Protein AF-A0A8T4M0V0-F1 (afdb_monomer)

Mean predicted aligned error: 6.46 Å

Solvent-accessible surface area (backbone atoms only — not comparable to full-atom values): 10252 Å² total; per-residue (Å²): 111,73,68,57,52,53,51,52,55,51,51,52,51,52,42,39,54,53,20,52,61,54,48,78,52,65,91,43,92,86,62,87,55,44,73,48,60,31,42,79,67,55,40,59,50,43,60,74,66,50,51,41,57,85,88,61,43,72,77,46,77,43,84,22,97,38,91,53,73,66,17,52,52,52,41,52,54,55,49,49,52,55,50,50,54,52,50,50,55,54,51,48,53,53,43,52,50,50,53,54,26,53,77,69,73,45,55,48,45,49,34,70,69,53,34,51,50,32,52,75,69,67,39,43,46,32,40,40,35,32,64,89,62,76,45,75,57,99,88,36,55,52,46,63,53,51,52,53,54,30,51,78,67,72,26,51,76,43,77,38,57,69,86,43,74,55,30,41,46,41,36,72,75,36,72,23,34,35,27,37,38,71,64,133

Sequence (184 aa):
QRFQRLAEEGIEYYYKRVGEAMSAFVGQKNFKGAIVGGPGPAKENFMKMSPFNYQIKVLGVVDTGYTDEYGLRELLEKASGLISEQEAIVEKKLLNEFLTEAAKGGLVSWGLENVRQMVASRKAGKLLVTEGLEILEEGKNVVSHLISQAEEQSIEVIFVSEETPEGQQFRGTFGGLGVFLRYK

Nearest PDB structures (foldseek):
  4af1-assembly1_A  TM=8.124E-01  e=6.063E-14  Halobacterium salinarum R1
  3ir9-assembly1_A  TM=8.138E-01  e=4.752E-08  Methanosarcina mazei
  3oby-assembly1_A  TM=6.061E-01  e=2.466E-09  Archaeoglobus fulgidus
  3oby-assembly2_B  TM=6.075E-01  e=6.991E-08  Archaeoglobus fulgidus
  5eo3-assembly3_B  TM=8.352E-01  e=1.314E-03  Homo sapiens

Structure (mmCIF, N/CA/C/O backbone):
data_AF-A0A8T4M0V0-F1
#
_entry.id   AF-A0A8T4M0V0-F1
#
loop_
_atom_site.group_PDB
_atom_site.id
_atom_site.type_symbol
_atom_site.label_atom_id
_atom_site.label_alt_id
_atom_site.label_comp_id
_atom_site.label_asym_id
_atom_site.label_entity_id
_atom_site.label_seq_id
_atom_site.pdbx_PDB_ins_code
_atom_site.Cartn_x
_atom_site.Cartn_y
_atom_site.Cartn_z
_atom_site.occupancy
_atom_site.B_iso_or_equiv
_atom_site.auth_seq_id
_atom_site.auth_comp_id
_atom_site.auth_asym_id
_atom_site.auth_atom_id
_atom_site.pdbx_PDB_model_num
ATOM 1 N N . GLN A 1 1 ? 22.247 1.561 -46.004 1.00 71.44 1 GLN A N 1
ATOM 2 C CA . GLN A 1 1 ? 20.956 0.857 -46.173 1.00 71.44 1 GLN A CA 1
ATOM 3 C C . GLN A 1 1 ? 21.015 -0.605 -45.701 1.00 71.44 1 GLN A C 1
ATOM 5 O O . GLN A 1 1 ? 20.314 -0.915 -44.754 1.00 71.44 1 GLN A O 1
ATOM 10 N N . ARG A 1 2 ? 21.884 -1.495 -46.223 1.00 77.75 2 ARG A N 1
ATOM 11 C CA . ARG A 1 2 ? 21.980 -2.900 -45.736 1.00 77.75 2 ARG A CA 1
ATOM 12 C C . ARG A 1 2 ? 22.460 -3.061 -44.278 1.00 77.75 2 ARG A C 1
ATOM 14 O O . ARG A 1 2 ? 21.889 -3.856 -43.547 1.00 77.75 2 ARG A O 1
ATOM 21 N N . PHE A 1 3 ? 23.476 -2.304 -43.850 1.00 80.88 3 PHE A N 1
ATOM 22 C CA . PHE A 1 3 ? 24.005 -2.376 -42.473 1.00 80.88 3 PHE A CA 1
ATOM 23 C C . PHE A 1 3 ? 23.007 -1.902 -41.413 1.00 80.88 3 PHE A C 1
ATOM 25 O O . PHE A 1 3 ? 22.894 -2.511 -40.358 1.00 80.88 3 PHE A O 1
ATOM 32 N N . GLN A 1 4 ? 22.255 -0.848 -41.724 1.00 82.88 4 GLN A N 1
ATOM 33 C CA . GLN A 1 4 ? 21.216 -0.325 -40.843 1.00 82.88 4 GLN A CA 1
ATOM 34 C C . GLN A 1 4 ? 20.094 -1.348 -40.636 1.00 82.88 4 GLN A C 1
ATOM 36 O O . GLN A 1 4 ? 19.706 -1.597 -39.503 1.00 82.88 4 GLN A O 1
ATOM 41 N N . ARG A 1 5 ? 19.662 -2.021 -41.711 1.00 85.50 5 ARG A N 1
ATOM 42 C CA . ARG A 1 5 ? 18.637 -3.065 -41.626 1.00 85.50 5 ARG A CA 1
ATOM 43 C C . ARG A 1 5 ? 19.065 -4.245 -40.749 1.00 85.50 5 ARG A C 1
ATOM 45 O O . ARG A 1 5 ? 18.275 -4.728 -39.956 1.00 85.50 5 ARG A O 1
ATOM 52 N N . LEU A 1 6 ? 20.325 -4.677 -40.848 1.00 90.19 6 LEU A N 1
ATOM 53 C CA . LEU A 1 6 ? 20.862 -5.741 -39.988 1.00 90.19 6 LEU A CA 1
ATOM 54 C C . LEU A 1 6 ? 20.912 -5.328 -38.509 1.00 90.19 6 LEU A C 1
ATOM 56 O O . LEU A 1 6 ? 20.669 -6.155 -37.634 1.00 90.19 6 LEU A O 1
ATOM 60 N N . ALA A 1 7 ? 21.220 -4.059 -38.224 1.00 86.62 7 ALA A N 1
ATOM 61 C CA . ALA A 1 7 ? 21.194 -3.538 -36.860 1.00 86.62 7 ALA A CA 1
ATOM 62 C C . ALA A 1 7 ? 19.761 -3.494 -36.300 1.00 86.62 7 ALA A C 1
ATOM 64 O O . ALA A 1 7 ? 19.537 -3.932 -35.176 1.00 86.62 7 ALA A O 1
ATOM 65 N N . GLU A 1 8 ? 18.795 -3.027 -37.095 1.00 87.94 8 GLU A N 1
ATOM 66 C CA . GLU A 1 8 ? 17.370 -3.011 -36.737 1.00 87.94 8 GLU A CA 1
ATOM 67 C C . GLU A 1 8 ? 16.837 -4.431 -36.482 1.00 87.94 8 GLU A C 1
ATOM 69 O O . GLU A 1 8 ? 16.269 -4.688 -35.422 1.00 87.94 8 GLU A O 1
ATOM 74 N N . GLU A 1 9 ? 17.113 -5.381 -37.384 1.00 91.25 9 GLU A N 1
ATOM 75 C CA . GLU A 1 9 ? 16.752 -6.799 -37.226 1.00 91.25 9 GLU A CA 1
ATOM 76 C C . GLU A 1 9 ? 17.365 -7.403 -35.944 1.00 91.25 9 GLU A C 1
ATOM 78 O O . GLU A 1 9 ? 16.703 -8.149 -35.218 1.00 91.25 9 GLU A O 1
ATOM 83 N N . GLY A 1 10 ? 18.615 -7.049 -35.623 1.00 93.69 10 GLY A N 1
ATOM 84 C CA . GLY A 1 10 ? 19.287 -7.484 -34.397 1.00 93.69 10 GLY A CA 1
ATOM 85 C C . GLY A 1 10 ? 18.650 -6.925 -33.120 1.00 93.69 10 GLY A C 1
ATOM 86 O O . GLY A 1 10 ? 18.480 -7.661 -32.145 1.00 93.69 10 GLY A O 1
ATOM 87 N N . ILE A 1 11 ? 18.261 -5.647 -33.127 1.00 92.06 11 ILE A N 1
ATOM 88 C CA . ILE A 1 11 ? 17.566 -4.996 -32.006 1.00 92.06 11 ILE A CA 1
ATOM 89 C C . ILE A 1 11 ? 16.188 -5.630 -31.794 1.00 92.06 11 ILE A C 1
ATOM 91 O O . ILE A 1 11 ? 15.848 -5.993 -30.668 1.00 92.06 11 ILE A O 1
ATOM 95 N N . GLU A 1 12 ? 15.416 -5.826 -32.863 1.00 94.38 12 GLU A N 1
ATOM 96 C CA . GLU A 1 12 ? 14.114 -6.492 -32.778 1.00 94.38 12 GLU A CA 1
ATOM 97 C C . GLU A 1 12 ? 14.231 -7.916 -32.235 1.00 94.38 12 GLU A C 1
ATOM 99 O O . GLU A 1 12 ? 13.431 -8.330 -31.394 1.00 94.38 12 GLU A O 1
ATOM 104 N N . TYR A 1 13 ? 15.229 -8.675 -32.697 1.00 96.19 13 TYR A N 1
ATOM 105 C CA . TYR A 1 13 ? 15.492 -10.01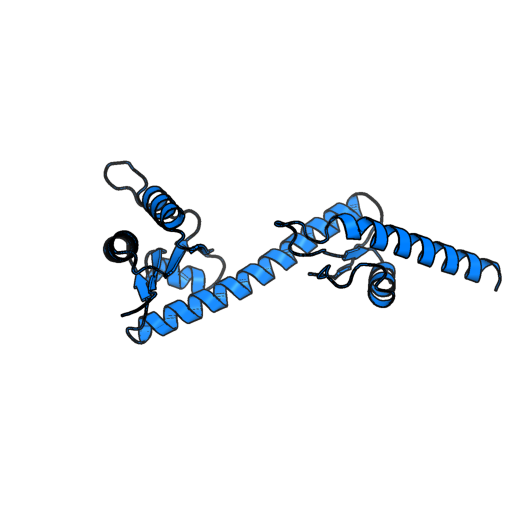6 -32.188 1.00 96.19 13 TYR A CA 1
ATOM 106 C C . TYR A 1 13 ? 15.816 -9.989 -30.690 1.00 96.19 13 TYR A C 1
ATOM 108 O O . TYR A 1 13 ? 15.265 -10.781 -29.924 1.00 96.19 13 TYR A O 1
ATOM 116 N N . TYR A 1 14 ? 16.657 -9.050 -30.251 1.00 94.69 14 TYR A N 1
ATOM 117 C CA . TYR A 1 14 ? 16.965 -8.866 -28.835 1.00 94.69 14 TYR A CA 1
ATOM 118 C C . TYR A 1 14 ? 15.703 -8.568 -28.010 1.00 94.69 14 TYR A C 1
ATOM 120 O O . TYR A 1 14 ? 15.458 -9.244 -27.011 1.00 94.69 14 TYR A O 1
ATOM 128 N N . TYR A 1 15 ? 14.867 -7.627 -28.455 1.00 96.12 15 TYR A N 1
ATOM 129 C CA . TYR A 1 15 ? 13.610 -7.281 -27.787 1.00 96.12 15 TYR A CA 1
ATOM 130 C C . TYR A 1 15 ? 12.638 -8.458 -27.707 1.00 96.12 15 TYR A C 1
ATOM 132 O O . TYR A 1 15 ? 12.089 -8.713 -26.636 1.00 96.12 15 TYR A O 1
ATOM 140 N N . LYS A 1 16 ? 12.473 -9.221 -28.794 1.00 96.88 16 LYS A N 1
ATOM 141 C CA . LYS A 1 16 ? 11.645 -10.437 -28.804 1.00 96.88 16 LYS A CA 1
ATOM 142 C C . LYS A 1 16 ? 12.132 -11.462 -27.787 1.00 96.88 16 LYS A C 1
ATOM 144 O O . LYS A 1 16 ? 11.324 -11.945 -27.005 1.00 96.88 16 LYS A O 1
ATOM 149 N N . ARG A 1 17 ? 13.441 -11.731 -27.725 1.00 97.44 17 ARG A N 1
ATOM 150 C CA . ARG A 1 17 ? 13.990 -12.667 -26.729 1.00 97.44 17 ARG A CA 1
ATOM 151 C C . ARG A 1 17 ? 13.737 -12.218 -25.292 1.00 97.44 17 ARG A C 1
ATOM 153 O O . ARG A 1 17 ? 13.414 -13.049 -24.450 1.00 97.44 17 ARG A O 1
ATOM 160 N N . VAL A 1 18 ? 13.913 -10.927 -24.997 1.00 95.69 18 VAL A N 1
ATOM 161 C CA . VAL A 1 18 ? 13.650 -10.391 -23.651 1.00 95.69 18 VAL A CA 1
ATOM 162 C C . VAL A 1 18 ? 12.165 -10.527 -23.315 1.00 95.69 18 VAL A C 1
ATOM 164 O O . VAL A 1 18 ? 11.831 -11.052 -22.257 1.00 95.69 18 VAL A O 1
ATOM 167 N N . GLY A 1 19 ? 11.274 -10.121 -24.223 1.00 96.12 19 GLY A N 1
ATOM 168 C CA . GLY A 1 19 ? 9.830 -10.226 -24.013 1.00 96.12 19 GLY A CA 1
ATOM 169 C C . GLY A 1 19 ? 9.330 -11.670 -23.878 1.00 96.12 19 GLY A C 1
ATOM 170 O O . GLY A 1 19 ? 8.465 -11.950 -23.049 1.00 96.12 19 GLY A O 1
ATOM 171 N N . GLU A 1 20 ? 9.929 -12.608 -24.611 1.00 95.88 20 GLU A N 1
ATOM 172 C CA . GLU A 1 20 ? 9.669 -14.041 -24.465 1.00 95.88 20 GLU A CA 1
ATOM 173 C C . GLU A 1 20 ? 10.107 -14.548 -23.085 1.00 95.88 20 GLU A C 1
ATOM 175 O O . GLU A 1 20 ? 9.309 -15.174 -22.387 1.00 95.88 20 GLU A O 1
ATOM 180 N N . ALA A 1 21 ? 11.319 -14.201 -22.636 1.00 96.00 21 ALA A N 1
ATOM 181 C CA . ALA A 1 21 ? 11.818 -14.576 -21.312 1.00 96.00 21 ALA A C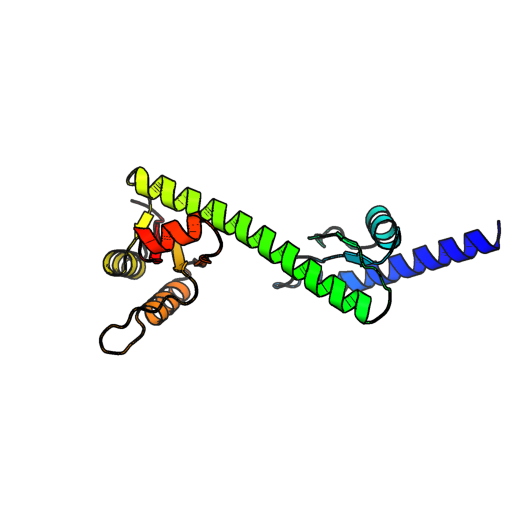A 1
ATOM 182 C C . ALA A 1 21 ? 10.931 -14.046 -20.171 1.00 96.00 21 ALA A C 1
ATOM 184 O O . ALA A 1 21 ? 10.727 -14.736 -19.171 1.00 96.00 21 ALA A O 1
ATOM 185 N N . MET A 1 22 ? 10.338 -12.858 -20.334 1.00 95.44 22 MET A N 1
ATOM 186 C CA . MET A 1 22 ? 9.391 -12.303 -19.362 1.00 95.44 22 MET A CA 1
ATOM 187 C C . MET A 1 22 ? 8.141 -13.181 -19.176 1.00 95.44 22 MET A C 1
ATOM 189 O O . MET A 1 22 ? 7.521 -13.143 -18.113 1.00 95.44 22 MET A O 1
ATOM 193 N N . SER A 1 23 ? 7.780 -14.018 -20.154 1.00 93.50 23 SER A N 1
ATOM 194 C CA . SER A 1 23 ? 6.606 -14.899 -20.060 1.00 93.50 23 SER A CA 1
ATOM 195 C C . SER A 1 23 ? 6.707 -15.922 -18.924 1.00 93.50 23 SER A C 1
ATOM 197 O O . SER A 1 23 ? 5.678 -16.393 -18.445 1.00 93.50 23 SER A O 1
ATOM 199 N N . ALA A 1 24 ? 7.915 -16.207 -18.424 1.00 93.62 24 ALA A N 1
ATOM 200 C CA . ALA A 1 24 ? 8.129 -17.049 -17.244 1.00 93.62 24 ALA A CA 1
ATOM 201 C C . ALA A 1 24 ? 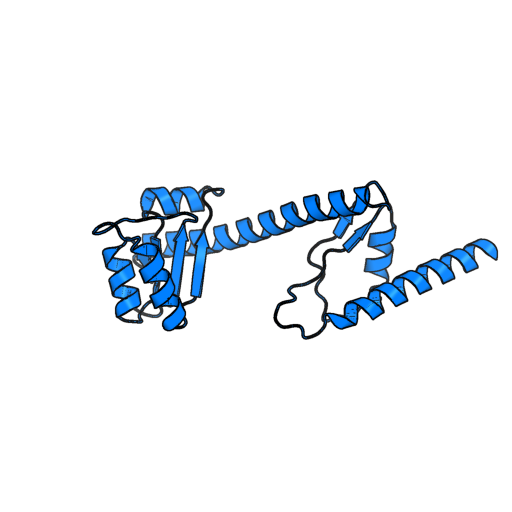7.445 -16.510 -15.967 1.00 93.62 24 ALA A C 1
ATOM 203 O O . ALA A 1 24 ? 7.193 -17.269 -15.028 1.00 93.62 24 ALA A O 1
ATOM 204 N N . PHE A 1 25 ? 7.127 -15.211 -15.931 1.00 94.00 25 PHE A N 1
ATOM 205 C CA . PHE A 1 25 ? 6.474 -14.558 -14.795 1.00 94.00 25 PHE A CA 1
ATOM 206 C C . PHE A 1 25 ? 4.941 -14.542 -14.884 1.00 94.00 25 PHE A C 1
ATOM 208 O O . PHE A 1 25 ? 4.268 -14.166 -13.923 1.00 94.00 25 PHE A O 1
ATOM 215 N N . VAL A 1 26 ? 4.358 -14.970 -16.007 1.00 92.81 26 VAL A N 1
ATOM 216 C CA . VAL A 1 26 ? 2.901 -15.008 -16.180 1.00 92.81 26 VAL A CA 1
ATOM 217 C C . VAL A 1 26 ? 2.285 -16.046 -15.236 1.00 92.81 26 VAL A C 1
ATOM 219 O O . VAL A 1 26 ? 2.722 -17.191 -15.174 1.00 92.81 26 VAL A O 1
ATOM 222 N N . GLY A 1 27 ? 1.254 -15.643 -14.487 1.00 88.94 27 GLY A N 1
ATOM 223 C CA . GLY A 1 27 ? 0.544 -16.519 -13.545 1.00 88.94 27 GLY A CA 1
ATOM 224 C C . GLY A 1 27 ? 1.267 -16.769 -12.215 1.00 88.94 27 GLY A C 1
ATOM 225 O O . GLY A 1 27 ? 0.750 -17.502 -11.371 1.00 88.94 27 GLY A O 1
ATOM 226 N N . GLN A 1 28 ? 2.431 -16.152 -11.988 1.00 92.56 28 GLN A N 1
ATOM 227 C CA . GLN A 1 28 ? 3.130 -16.235 -10.707 1.00 92.56 28 GLN A CA 1
ATOM 228 C C . GLN A 1 28 ? 2.365 -15.461 -9.626 1.00 92.56 28 GLN A C 1
ATOM 230 O O . GLN A 1 28 ? 2.147 -14.257 -9.754 1.00 92.56 28 GLN A O 1
ATOM 235 N N . LYS A 1 29 ? 1.992 -16.139 -8.529 1.00 80.31 29 LYS A N 1
ATOM 236 C CA . LYS A 1 29 ? 1.150 -15.566 -7.455 1.00 80.31 29 LYS A CA 1
ATOM 237 C C . LYS A 1 29 ? 1.714 -14.283 -6.831 1.00 80.31 29 LYS A C 1
ATOM 239 O O . LYS A 1 29 ? 0.940 -13.431 -6.416 1.00 80.31 29 LYS A O 1
ATOM 244 N N . ASN A 1 30 ? 3.039 -14.141 -6.796 1.00 85.69 30 ASN A N 1
ATOM 245 C CA . ASN A 1 30 ? 3.721 -13.019 -6.142 1.00 85.69 30 ASN A CA 1
ATOM 246 C C . ASN A 1 30 ? 4.303 -11.996 -7.135 1.00 85.69 30 ASN A C 1
ATOM 248 O O . ASN A 1 30 ? 5.083 -11.133 -6.740 1.00 85.69 30 ASN A O 1
ATOM 252 N N . PHE A 1 31 ? 3.955 -12.079 -8.421 1.00 91.12 31 PHE A N 1
ATOM 253 C CA . PHE A 1 31 ? 4.440 -11.147 -9.435 1.00 91.12 31 PHE A CA 1
ATOM 254 C C . PHE A 1 31 ? 3.415 -10.033 -9.681 1.00 91.12 31 PHE A C 1
ATOM 256 O O . PHE A 1 31 ? 2.350 -10.270 -10.247 1.00 91.12 31 PHE A O 1
ATOM 263 N N . LYS A 1 32 ? 3.734 -8.804 -9.254 1.00 88.62 32 LYS A N 1
ATOM 264 C CA . LYS A 1 32 ? 2.849 -7.631 -9.412 1.00 88.62 32 LYS A CA 1
ATOM 265 C C . LYS A 1 32 ? 3.025 -6.911 -10.756 1.00 88.62 32 LYS A C 1
ATOM 267 O O . LYS A 1 32 ? 2.120 -6.204 -11.197 1.00 88.62 32 LYS A O 1
ATOM 272 N N . GLY A 1 33 ? 4.183 -7.069 -11.394 1.00 92.25 33 GLY A N 1
ATOM 273 C CA . GLY A 1 33 ? 4.526 -6.413 -12.651 1.00 92.25 33 GLY A CA 1
ATOM 274 C C . GLY A 1 33 ? 6.031 -6.218 -12.821 1.00 92.25 33 GLY A C 1
ATOM 275 O O . GLY A 1 33 ? 6.820 -6.631 -11.974 1.00 92.25 33 GLY A O 1
ATOM 276 N N . ALA A 1 34 ? 6.419 -5.589 -13.928 1.00 94.31 34 ALA A N 1
ATOM 277 C CA . ALA A 1 34 ? 7.808 -5.329 -14.291 1.00 94.31 34 ALA A CA 1
ATOM 278 C C . ALA A 1 34 ? 8.113 -3.827 -14.321 1.00 94.31 34 ALA A C 1
ATOM 280 O O . ALA A 1 34 ? 7.268 -3.021 -14.710 1.00 94.31 34 ALA A O 1
ATOM 281 N N . ILE A 1 35 ? 9.341 -3.458 -13.969 1.00 94.44 35 ILE A N 1
ATOM 282 C CA . ILE A 1 35 ? 9.900 -2.134 -14.253 1.00 94.44 35 ILE A CA 1
ATOM 283 C C . ILE A 1 35 ? 10.891 -2.312 -15.396 1.00 94.44 35 ILE A C 1
ATOM 285 O O . ILE A 1 35 ? 11.742 -3.199 -15.355 1.00 94.44 35 ILE A O 1
ATOM 289 N N . VAL A 1 36 ? 10.746 -1.500 -16.438 1.00 94.69 36 VAL A N 1
ATOM 290 C CA . VAL A 1 36 ? 11.613 -1.544 -17.618 1.00 94.69 36 VAL A CA 1
ATOM 291 C C . VAL A 1 36 ? 12.562 -0.366 -17.544 1.00 94.69 36 VAL A C 1
ATOM 293 O O . VAL A 1 36 ? 12.125 0.760 -17.341 1.00 94.69 36 VAL A O 1
ATOM 296 N N . GLY A 1 37 ? 13.851 -0.579 -17.768 1.00 93.75 37 GLY A N 1
ATOM 297 C CA . GLY A 1 37 ? 14.751 0.551 -17.919 1.00 93.75 37 GLY A CA 1
ATOM 298 C C . GLY A 1 37 ? 15.917 0.276 -18.836 1.00 93.75 37 GLY A C 1
ATOM 299 O O . GLY A 1 37 ? 16.163 -0.855 -19.259 1.00 93.75 37 GLY A O 1
ATOM 300 N N . GLY A 1 38 ? 16.572 1.362 -19.209 1.00 90.94 38 GLY A N 1
ATOM 301 C CA . GLY A 1 38 ? 17.670 1.347 -20.153 1.00 90.94 38 GLY A CA 1
ATOM 302 C C . GLY A 1 38 ? 18.008 2.747 -20.662 1.00 90.94 38 GLY A C 1
ATOM 303 O O . GLY A 1 38 ? 17.207 3.677 -20.520 1.00 90.94 38 GLY A O 1
ATOM 304 N N . PRO A 1 39 ? 19.184 2.905 -21.279 1.00 88.31 39 PRO A N 1
ATOM 305 C CA . PRO A 1 39 ? 19.642 4.200 -21.743 1.00 88.31 39 PRO A CA 1
ATOM 306 C C . PRO A 1 39 ? 19.034 4.586 -23.088 1.00 88.31 39 PRO A C 1
ATOM 308 O O . PRO A 1 39 ? 18.724 3.743 -23.940 1.00 88.31 39 PRO A O 1
ATOM 311 N N . GLY A 1 40 ? 18.928 5.899 -23.297 1.00 87.19 40 GLY A N 1
ATOM 312 C CA . GLY A 1 40 ? 18.449 6.476 -24.548 1.00 87.19 40 GLY A CA 1
ATOM 313 C C . GLY A 1 40 ? 17.068 5.933 -24.947 1.00 87.19 40 GLY A C 1
ATOM 314 O O . GLY A 1 40 ? 16.256 5.653 -24.067 1.00 87.19 40 GLY A O 1
ATOM 315 N N . PRO A 1 41 ? 16.793 5.752 -26.255 1.00 89.44 41 PRO A N 1
ATOM 316 C CA . PRO A 1 41 ? 15.467 5.380 -26.752 1.00 89.44 41 PRO A CA 1
ATOM 317 C C . PRO A 1 41 ? 15.141 3.880 -26.617 1.00 89.44 41 PRO A C 1
ATOM 319 O O . PRO A 1 41 ? 14.109 3.422 -27.112 1.00 89.44 41 PRO A O 1
ATOM 322 N N . ALA A 1 42 ? 16.045 3.071 -26.049 1.00 89.94 42 ALA A N 1
ATOM 323 C CA . ALA A 1 42 ? 15.939 1.615 -26.103 1.00 89.94 42 ALA A CA 1
ATOM 324 C C . ALA A 1 42 ? 14.704 1.089 -25.354 1.00 89.94 42 ALA A C 1
ATOM 326 O O . ALA A 1 42 ? 13.995 0.223 -25.866 1.00 89.94 42 ALA A O 1
ATOM 327 N N . LYS A 1 43 ? 14.420 1.634 -24.167 1.00 92.25 43 LYS A N 1
ATOM 328 C CA . LYS A 1 43 ? 13.242 1.261 -23.373 1.00 92.25 43 LYS A CA 1
ATOM 329 C C . LYS A 1 43 ? 11.947 1.727 -24.040 1.00 92.25 43 LYS A C 1
ATOM 331 O O . LYS A 1 43 ? 10.991 0.965 -24.082 1.00 92.25 43 LYS A O 1
ATOM 336 N N . GLU A 1 44 ? 11.911 2.916 -24.641 1.00 93.75 44 GLU A N 1
ATOM 337 C CA . GLU A 1 44 ? 10.737 3.420 -25.359 1.00 93.75 44 GLU A CA 1
ATOM 338 C C . GLU A 1 44 ? 10.439 2.559 -26.580 1.00 93.75 44 GLU A C 1
ATOM 340 O O . GLU A 1 44 ? 9.281 2.246 -26.843 1.00 93.75 44 GLU A O 1
ATOM 345 N N . ASN A 1 45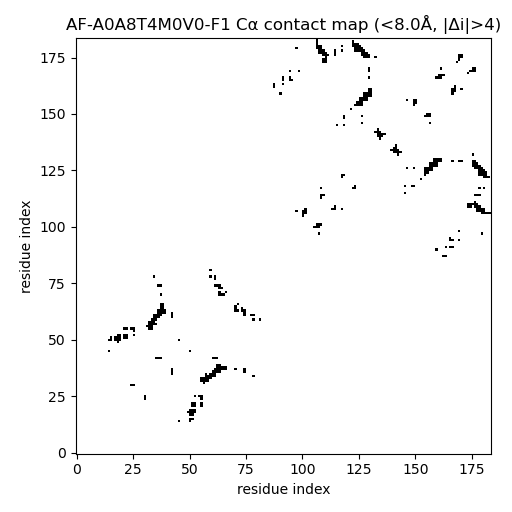 ? 11.472 2.152 -27.318 1.00 94.50 45 ASN A N 1
ATOM 346 C CA . ASN A 1 45 ? 11.320 1.276 -28.475 1.00 94.50 45 ASN A CA 1
ATOM 347 C C . ASN A 1 45 ? 10.861 -0.127 -28.062 1.00 94.50 45 ASN A C 1
ATOM 349 O O . ASN A 1 45 ? 9.953 -0.669 -28.689 1.00 94.50 45 ASN A O 1
ATOM 353 N N . PHE A 1 46 ? 11.412 -0.678 -26.976 1.00 95.69 46 PHE A N 1
ATOM 354 C CA . PHE A 1 46 ? 10.940 -1.934 -26.393 1.00 95.69 46 PHE A CA 1
ATOM 355 C C . PHE A 1 46 ? 9.462 -1.847 -25.982 1.00 95.69 46 PHE A C 1
ATOM 357 O O . PHE A 1 46 ? 8.664 -2.708 -26.348 1.00 95.69 46 PHE A O 1
ATOM 364 N N . MET A 1 47 ? 9.067 -0.770 -25.297 1.00 96.00 47 MET A N 1
ATOM 365 C CA . MET A 1 47 ? 7.680 -0.536 -24.887 1.00 96.00 47 MET A CA 1
ATOM 366 C C . MET A 1 47 ? 6.740 -0.353 -26.085 1.00 96.00 47 MET A C 1
ATOM 368 O O . MET A 1 47 ? 5.656 -0.930 -26.098 1.00 96.00 47 MET A O 1
ATOM 372 N N . LYS A 1 48 ? 7.154 0.381 -27.126 1.00 95.31 48 LYS A N 1
ATOM 373 C CA . LYS A 1 48 ? 6.379 0.547 -28.370 1.00 95.31 48 LYS A CA 1
ATOM 374 C C . LYS A 1 48 ? 6.184 -0.769 -29.115 1.00 95.31 48 LYS A C 1
ATOM 376 O O . LYS A 1 48 ? 5.103 -1.011 -29.639 1.00 95.31 48 LYS A O 1
ATOM 381 N N . MET A 1 49 ? 7.221 -1.604 -29.169 1.00 94.88 49 MET A N 1
ATOM 382 C CA . MET A 1 49 ? 7.147 -2.922 -29.795 1.00 94.88 49 MET A CA 1
ATOM 383 C C . MET A 1 49 ? 6.278 -3.891 -28.980 1.00 94.88 49 MET A C 1
ATOM 385 O O . MET A 1 49 ? 5.684 -4.792 -29.564 1.00 94.88 49 MET A O 1
ATOM 389 N N . SER A 1 50 ? 6.205 -3.704 -27.653 1.00 95.25 50 SER A N 1
ATOM 390 C CA . SER A 1 50 ? 5.461 -4.558 -26.715 1.00 95.25 50 SER A CA 1
ATOM 391 C C . SER A 1 50 ? 5.684 -6.063 -26.969 1.00 95.25 50 SER A C 1
ATOM 393 O O . SER A 1 50 ? 4.724 -6.812 -27.139 1.00 95.25 50 SER A O 1
ATOM 395 N N . PRO A 1 51 ? 6.943 -6.547 -27.014 1.00 95.62 51 PRO A N 1
ATOM 396 C CA . PRO A 1 51 ? 7.261 -7.929 -27.391 1.00 95.62 51 PRO A CA 1
ATOM 397 C C . PRO A 1 51 ? 6.956 -8.960 -26.287 1.00 95.62 51 PRO A C 1
ATOM 399 O O . PRO A 1 51 ? 7.402 -10.101 -26.374 1.00 95.62 51 PRO A O 1
ATOM 402 N N . PHE A 1 52 ? 6.267 -8.561 -25.219 1.00 96.12 52 PHE A N 1
ATOM 403 C CA . PHE A 1 52 ? 5.979 -9.367 -24.036 1.00 96.12 52 PHE A CA 1
ATOM 404 C C . PHE A 1 52 ? 4.476 -9.632 -23.903 1.00 96.12 52 PHE A C 1
ATOM 406 O O . PHE A 1 52 ? 3.641 -8.957 -24.502 1.00 96.12 52 PHE A O 1
ATOM 413 N N . ASN A 1 53 ? 4.123 -10.635 -23.100 1.00 94.75 53 ASN A N 1
ATOM 414 C CA . ASN A 1 53 ? 2.733 -11.017 -22.870 1.00 94.75 53 ASN A CA 1
ATOM 415 C C . ASN A 1 53 ? 1.924 -9.860 -22.238 1.00 94.75 53 ASN A C 1
ATOM 417 O O . ASN A 1 53 ? 2.352 -9.279 -21.243 1.00 94.75 53 ASN A O 1
ATOM 421 N N . TYR A 1 54 ? 0.729 -9.575 -22.770 1.00 92.88 54 TYR A N 1
ATOM 422 C CA . TYR A 1 54 ? -0.162 -8.494 -22.315 1.00 92.88 54 TYR A CA 1
ATOM 423 C C . TYR A 1 54 ? -0.603 -8.605 -20.843 1.00 92.88 54 TYR A C 1
ATOM 425 O O . TYR A 1 54 ? -1.049 -7.620 -20.259 1.00 92.88 54 TYR A O 1
ATOM 433 N N . GLN A 1 55 ? -0.504 -9.794 -20.235 1.00 92.50 55 GLN A N 1
ATOM 434 C CA . GLN A 1 55 ? -0.783 -10.010 -18.812 1.00 92.50 55 GLN A CA 1
ATOM 435 C C . GLN A 1 55 ? 0.311 -9.432 -17.905 1.00 92.50 55 GLN A C 1
ATOM 437 O O . GLN A 1 55 ? 0.089 -9.259 -16.706 1.00 92.50 55 GLN A O 1
ATOM 442 N N . ILE A 1 56 ? 1.491 -9.129 -18.451 1.00 94.12 56 ILE A N 1
ATOM 443 C CA . ILE A 1 56 ? 2.575 -8.497 -17.710 1.00 94.12 56 ILE A CA 1
ATOM 444 C C . ILE A 1 56 ? 2.318 -6.995 -17.657 1.00 94.12 56 ILE A C 1
ATOM 446 O O . ILE A 1 56 ? 2.458 -6.276 -18.645 1.00 94.12 56 ILE A O 1
ATOM 450 N N . LYS A 1 57 ? 1.966 -6.508 -16.467 1.00 92.62 57 LYS A N 1
ATOM 451 C CA . LYS A 1 57 ? 1.811 -5.079 -16.208 1.00 92.62 57 LYS A CA 1
ATOM 452 C C . LYS A 1 57 ? 3.182 -4.421 -16.063 1.00 92.62 57 LYS A C 1
ATOM 454 O O . LYS A 1 57 ? 3.976 -4.836 -15.221 1.00 92.62 57 LYS A O 1
ATOM 459 N N . VAL A 1 58 ? 3.440 -3.367 -16.832 1.00 93.94 58 VAL A N 1
ATOM 460 C CA . VAL A 1 58 ? 4.608 -2.504 -16.615 1.00 93.94 58 VAL A CA 1
ATOM 461 C C . VAL A 1 58 ? 4.249 -1.440 -15.579 1.00 93.94 58 VAL A C 1
ATOM 463 O O . VAL A 1 58 ? 3.291 -0.692 -15.760 1.00 93.94 58 VAL A O 1
ATOM 466 N N . LEU A 1 59 ? 4.981 -1.423 -14.466 1.00 91.88 59 LEU A N 1
ATOM 467 C CA . LEU A 1 59 ? 4.749 -0.548 -13.311 1.00 91.88 59 LEU A CA 1
ATOM 468 C C . LEU A 1 59 ? 5.497 0.784 -13.420 1.00 91.88 59 LEU A C 1
ATOM 470 O O . LEU A 1 59 ? 5.116 1.755 -12.773 1.00 91.88 59 LEU A O 1
ATOM 474 N N . GLY A 1 60 ? 6.544 0.826 -14.243 1.00 91.94 60 GLY A N 1
ATOM 475 C CA . GLY A 1 60 ? 7.360 2.009 -14.463 1.00 91.94 60 GLY A CA 1
ATOM 476 C C . GLY A 1 60 ? 8.346 1.808 -15.607 1.00 91.94 60 GLY A C 1
ATOM 477 O O . GLY A 1 60 ? 8.722 0.678 -15.934 1.00 91.94 60 GLY A O 1
ATOM 478 N N . VAL A 1 61 ? 8.750 2.924 -16.209 1.00 93.12 61 VAL A N 1
ATOM 479 C CA . VAL A 1 61 ? 9.802 2.982 -17.224 1.00 93.12 61 VAL A CA 1
ATOM 480 C C . VAL A 1 61 ? 10.865 3.955 -16.73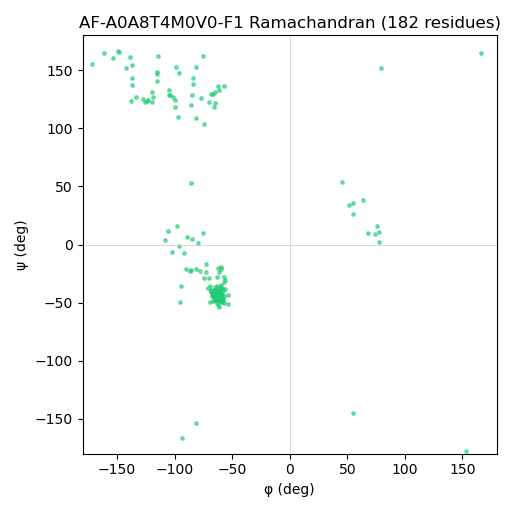1 1.00 93.12 61 VAL A C 1
ATOM 482 O O . VAL A 1 61 ? 10.541 5.089 -16.393 1.00 93.12 61 VAL A O 1
ATOM 485 N N . VAL A 1 62 ? 12.114 3.502 -16.652 1.00 92.31 62 VAL A N 1
ATOM 486 C CA . VAL A 1 62 ? 13.200 4.220 -15.980 1.00 92.31 62 VAL A CA 1
ATOM 487 C C . VAL A 1 62 ? 14.364 4.451 -16.938 1.00 92.31 62 VAL A C 1
ATOM 489 O O . VAL A 1 62 ? 14.932 3.511 -17.494 1.00 92.31 62 VAL A O 1
ATOM 492 N N . ASP A 1 63 ? 14.741 5.713 -17.115 1.00 91.00 63 ASP A N 1
ATOM 493 C CA . ASP A 1 63 ? 15.991 6.098 -17.769 1.00 91.00 63 ASP A CA 1
ATOM 494 C C . ASP A 1 63 ? 17.197 5.708 -16.916 1.00 91.00 63 ASP A C 1
ATOM 496 O O . ASP A 1 63 ? 17.266 6.074 -15.738 1.00 91.00 63 ASP A O 1
ATOM 500 N N . THR A 1 64 ? 18.166 5.032 -17.532 1.00 88.69 64 THR A N 1
ATOM 501 C CA . THR A 1 64 ? 19.488 4.781 -16.943 1.00 88.69 64 THR A CA 1
ATOM 502 C C . THR A 1 64 ? 20.565 5.499 -17.752 1.00 88.69 64 THR A C 1
ATOM 504 O O . THR A 1 64 ? 20.431 5.681 -18.963 1.00 88.69 64 THR A O 1
ATOM 507 N N . GLY A 1 65 ? 21.642 5.924 -17.097 1.00 84.69 65 GLY A N 1
ATOM 508 C CA . GLY A 1 65 ? 22.783 6.577 -17.741 1.00 84.69 65 GLY A CA 1
ATOM 509 C C . GLY A 1 65 ? 23.764 5.600 -18.392 1.00 84.69 65 GLY A C 1
ATOM 510 O O . GLY A 1 65 ? 24.515 5.990 -19.284 1.00 84.69 65 GLY A O 1
ATOM 511 N N . TYR A 1 66 ? 23.747 4.330 -17.975 1.00 79.12 66 TYR A N 1
ATOM 512 C CA . TYR A 1 66 ? 24.728 3.317 -18.371 1.00 79.12 66 TYR A CA 1
ATOM 513 C C . TYR A 1 66 ? 24.069 1.957 -18.654 1.00 79.12 66 TYR A C 1
ATOM 515 O O . TYR A 1 66 ? 22.931 1.702 -18.250 1.00 79.12 66 TYR A O 1
ATOM 523 N N . THR A 1 67 ? 24.781 1.090 -19.383 1.00 79.12 67 THR A N 1
ATOM 524 C CA . THR A 1 67 ? 24.346 -0.276 -19.753 1.00 79.12 67 THR A CA 1
ATOM 525 C C . THR A 1 67 ? 24.993 -1.381 -18.916 1.00 79.12 67 THR A C 1
ATOM 527 O O . THR A 1 67 ? 24.681 -2.552 -19.117 1.00 79.12 67 THR A O 1
ATOM 530 N N . ASP A 1 68 ? 25.946 -1.041 -18.053 1.00 81.94 68 ASP A N 1
ATOM 531 C CA . ASP A 1 68 ? 26.688 -1.980 -17.212 1.00 81.94 68 ASP A CA 1
ATOM 532 C C . ASP A 1 68 ? 26.041 -2.123 -15.820 1.00 81.94 68 ASP A C 1
ATOM 534 O O . ASP A 1 68 ? 24.896 -1.720 -15.596 1.00 81.94 68 ASP A O 1
ATOM 538 N N . GLU A 1 69 ? 26.757 -2.720 -14.864 1.00 86.00 69 GLU A N 1
ATOM 539 C CA . GLU A 1 69 ? 26.257 -2.921 -13.497 1.00 86.00 69 GLU A CA 1
ATOM 540 C C . GLU A 1 69 ? 25.840 -1.616 -12.801 1.00 86.00 69 GLU A C 1
ATOM 542 O O . GLU A 1 69 ? 24.949 -1.638 -11.948 1.00 86.00 69 GLU A O 1
ATOM 547 N N . TYR A 1 70 ? 26.433 -0.475 -13.168 1.00 86.62 70 TYR A N 1
ATOM 548 C CA . TYR A 1 70 ? 26.034 0.824 -12.627 1.00 86.62 70 TYR A CA 1
ATOM 549 C C . TYR A 1 70 ? 24.641 1.223 -13.110 1.00 86.62 70 TYR A C 1
ATOM 551 O O . TYR A 1 70 ? 23.833 1.692 -12.310 1.00 86.62 70 TYR A O 1
ATOM 559 N N . GLY A 1 71 ? 24.323 0.951 -14.379 1.00 87.06 71 GLY A N 1
ATOM 560 C CA . GLY A 1 71 ? 22.979 1.150 -14.922 1.00 87.06 71 GLY A CA 1
ATOM 561 C C . GLY A 1 71 ? 21.919 0.313 -14.205 1.00 87.06 71 GLY A C 1
ATOM 562 O O . GLY A 1 71 ? 20.815 0.793 -13.957 1.00 87.06 71 GLY A O 1
ATOM 563 N N . LEU A 1 72 ? 22.257 -0.918 -13.803 1.00 89.00 72 LEU A N 1
ATOM 564 C CA . LEU A 1 72 ? 21.354 -1.761 -13.013 1.00 89.00 72 LEU A CA 1
ATOM 565 C C . LEU A 1 72 ? 21.131 -1.205 -11.598 1.00 89.00 72 LEU A C 1
ATOM 567 O O . LEU A 1 72 ? 20.001 -1.206 -11.117 1.00 89.00 72 LEU A O 1
ATOM 571 N N . ARG A 1 73 ? 22.185 -0.721 -10.930 1.00 90.44 73 ARG A N 1
ATOM 572 C CA . ARG A 1 73 ? 22.062 -0.104 -9.596 1.00 90.44 73 ARG A CA 1
ATOM 573 C C . ARG A 1 73 ? 21.191 1.149 -9.635 1.00 90.44 73 ARG A C 1
ATOM 575 O O . ARG A 1 73 ? 20.290 1.280 -8.814 1.00 90.44 73 ARG A O 1
ATOM 582 N N . GLU A 1 74 ? 21.415 2.011 -10.622 1.00 91.88 74 GLU A N 1
ATOM 583 C CA . GLU A 1 74 ? 20.603 3.208 -10.854 1.00 91.88 74 GLU A CA 1
ATOM 584 C C . GLU A 1 74 ? 19.132 2.851 -11.113 1.00 91.88 74 GLU A C 1
ATOM 586 O O . GLU A 1 74 ? 18.225 3.480 -10.566 1.00 91.88 74 GLU A O 1
ATOM 591 N N . LEU A 1 75 ? 18.886 1.812 -11.921 1.00 92.62 75 LEU A N 1
ATOM 592 C CA . LEU A 1 75 ? 17.541 1.308 -12.173 1.00 92.62 75 LEU A CA 1
ATOM 593 C C . LEU A 1 75 ? 16.859 0.853 -10.885 1.00 92.62 75 LEU A C 1
ATOM 595 O O . LEU A 1 75 ? 15.698 1.191 -10.681 1.00 92.62 75 LEU A O 1
ATOM 599 N N . LEU A 1 76 ? 17.560 0.107 -10.028 1.00 93.12 76 LEU A N 1
ATOM 600 C CA . LEU A 1 76 ? 17.020 -0.376 -8.755 1.00 93.12 76 LEU A CA 1
ATOM 601 C C . LEU A 1 76 ? 16.681 0.771 -7.799 1.00 93.12 76 LEU A C 1
ATOM 603 O O . LEU A 1 76 ? 15.615 0.753 -7.192 1.00 93.12 76 LEU A O 1
ATOM 607 N N . GLU A 1 77 ? 17.547 1.777 -7.692 1.00 92.75 77 GLU A N 1
ATOM 608 C CA . GLU A 1 77 ? 17.320 2.943 -6.834 1.00 92.75 77 GLU A CA 1
ATOM 609 C C . GLU A 1 77 ? 16.087 3.739 -7.284 1.00 92.75 77 GLU A C 1
ATOM 611 O O . GLU A 1 77 ? 15.163 3.975 -6.503 1.00 92.75 77 GLU A O 1
ATOM 616 N N . LYS A 1 78 ? 16.012 4.068 -8.578 1.00 93.19 78 LYS A N 1
ATOM 617 C CA . LYS A 1 78 ? 14.860 4.774 -9.158 1.00 93.19 78 LYS A CA 1
ATOM 618 C C . LYS A 1 78 ? 13.577 3.944 -9.090 1.00 93.19 78 LYS A C 1
ATOM 620 O O . LYS A 1 78 ? 12.510 4.485 -8.815 1.00 93.19 78 LYS A O 1
ATOM 625 N N . ALA A 1 79 ? 13.671 2.636 -9.327 1.00 93.06 79 ALA A N 1
ATOM 626 C CA . ALA A 1 79 ? 12.552 1.711 -9.183 1.00 93.06 79 ALA A CA 1
ATOM 627 C C . ALA A 1 79 ? 12.016 1.696 -7.748 1.00 93.06 79 ALA A C 1
ATOM 629 O O . ALA A 1 79 ? 10.803 1.741 -7.562 1.00 93.06 79 ALA A O 1
ATOM 630 N N . SER A 1 80 ? 12.906 1.670 -6.752 1.00 91.50 80 SER A N 1
ATOM 631 C CA . SER A 1 80 ? 12.527 1.739 -5.341 1.00 91.50 80 SER A CA 1
ATOM 632 C C . SER A 1 80 ? 11.765 3.026 -5.042 1.00 91.50 80 SER A C 1
ATOM 634 O O . SER A 1 80 ? 10.677 2.954 -4.484 1.00 91.50 80 SER A O 1
ATOM 636 N N . GLY A 1 81 ? 12.276 4.182 -5.482 1.00 90.50 81 GLY A N 1
ATOM 637 C CA . GLY A 1 81 ? 11.592 5.467 -5.297 1.00 90.50 81 GLY A CA 1
ATOM 638 C C . GLY A 1 81 ? 10.192 5.490 -5.919 1.00 90.50 81 GLY A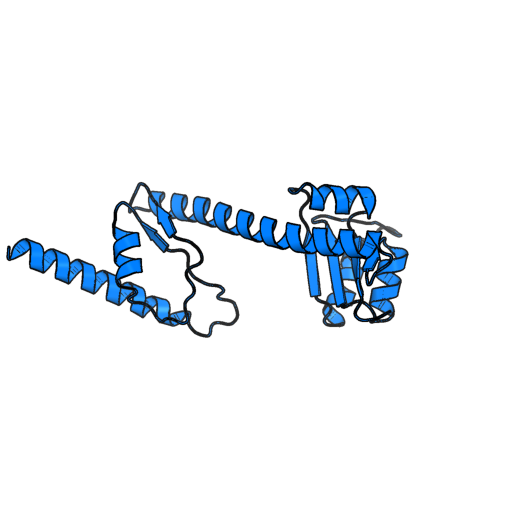 C 1
ATOM 639 O O . GLY A 1 81 ? 9.231 5.868 -5.257 1.00 90.50 81 GLY A O 1
ATOM 640 N N . LEU A 1 82 ? 10.049 4.997 -7.155 1.00 90.75 82 LEU A N 1
ATOM 641 C CA . LEU A 1 82 ? 8.745 4.898 -7.824 1.00 90.75 82 LEU A CA 1
ATOM 642 C C . LEU A 1 82 ? 7.754 3.996 -7.075 1.00 90.75 82 LEU A C 1
ATOM 644 O O . LEU A 1 82 ? 6.561 4.295 -7.039 1.00 90.75 82 LEU A O 1
ATOM 648 N N . ILE A 1 83 ? 8.222 2.879 -6.512 1.00 89.50 83 ILE A N 1
ATOM 649 C CA . ILE A 1 83 ? 7.377 1.970 -5.727 1.00 89.50 83 ILE A CA 1
ATOM 650 C C . ILE A 1 83 ? 6.928 2.664 -4.440 1.00 89.50 83 ILE A C 1
ATOM 652 O O . ILE A 1 83 ? 5.729 2.690 -4.168 1.00 89.50 83 ILE A O 1
ATOM 656 N N . SER A 1 84 ? 7.854 3.284 -3.707 1.00 88.44 84 SER A N 1
ATOM 657 C CA . SER A 1 84 ? 7.550 4.010 -2.471 1.00 88.44 84 SER A CA 1
ATOM 658 C C . SER A 1 84 ? 6.560 5.155 -2.704 1.00 88.44 84 SER A C 1
ATOM 660 O O . SER A 1 84 ? 5.598 5.299 -1.955 1.00 88.44 84 SER A O 1
ATOM 662 N N . GLU A 1 85 ? 6.709 5.927 -3.786 1.00 88.25 85 GLU A N 1
ATOM 663 C CA . GLU A 1 85 ? 5.742 6.971 -4.152 1.00 88.25 85 GLU A CA 1
ATOM 664 C C . GLU A 1 85 ? 4.338 6.401 -4.411 1.00 88.25 85 GLU A C 1
ATOM 666 O O . GLU A 1 85 ? 3.333 6.978 -3.984 1.00 88.25 85 GLU A O 1
ATOM 671 N N . GLN A 1 86 ? 4.242 5.257 -5.098 1.00 87.75 86 GLN A N 1
ATOM 672 C CA . GLN A 1 86 ? 2.958 4.593 -5.334 1.00 87.75 86 GLN A CA 1
ATOM 673 C C . GLN A 1 86 ? 2.330 4.087 -4.030 1.00 87.75 86 GLN A C 1
ATOM 675 O O . GLN A 1 86 ? 1.124 4.259 -3.836 1.00 87.75 86 GLN A O 1
ATOM 680 N N . GLU A 1 87 ? 3.124 3.491 -3.141 1.00 87.88 87 GLU A N 1
ATOM 681 C CA . GLU A 1 87 ? 2.676 3.032 -1.823 1.00 87.88 87 GLU A CA 1
ATOM 682 C C . GLU A 1 87 ? 2.169 4.203 -0.975 1.00 87.88 87 GLU A C 1
ATOM 684 O O . GLU A 1 87 ? 1.043 4.140 -0.477 1.00 87.88 87 GLU A O 1
ATOM 689 N N . ALA A 1 88 ? 2.899 5.321 -0.939 1.00 90.75 88 ALA A N 1
ATOM 690 C CA . ALA A 1 88 ? 2.490 6.537 -0.237 1.00 90.75 88 ALA A CA 1
ATOM 691 C C . ALA A 1 88 ? 1.155 7.102 -0.760 1.00 90.75 88 ALA A C 1
ATOM 693 O O . ALA A 1 88 ? 0.313 7.552 0.018 1.00 90.75 88 ALA A O 1
ATOM 694 N N . ILE A 1 89 ? 0.902 7.051 -2.076 1.00 92.19 89 ILE A N 1
ATOM 695 C CA . ILE A 1 89 ? -0.388 7.469 -2.655 1.00 92.19 89 ILE A CA 1
ATOM 696 C C . ILE A 1 89 ? -1.532 6.553 -2.195 1.00 92.19 89 ILE A C 1
ATOM 698 O O . ILE A 1 89 ? -2.628 7.036 -1.883 1.00 92.19 89 ILE A O 1
ATOM 702 N N . VAL A 1 90 ? -1.306 5.236 -2.171 1.00 91.88 90 VAL A N 1
ATOM 703 C CA . VAL A 1 90 ? -2.309 4.254 -1.729 1.00 91.88 90 VAL A CA 1
ATOM 704 C C . VAL A 1 90 ? -2.610 4.425 -0.239 1.00 91.88 90 VAL A C 1
ATOM 706 O O . VAL A 1 90 ? -3.783 4.516 0.132 1.00 91.88 90 VAL A O 1
ATOM 709 N N . GLU A 1 91 ? -1.573 4.532 0.590 1.00 94.56 91 GLU A N 1
ATOM 710 C CA . GLU A 1 91 ? -1.668 4.774 2.031 1.00 94.56 91 GLU A CA 1
ATOM 711 C C . GLU A 1 91 ? -2.439 6.066 2.321 1.00 94.56 91 GLU A C 1
ATOM 713 O O . GLU A 1 91 ? -3.434 6.053 3.049 1.00 94.56 91 GLU A O 1
ATOM 718 N N . LYS A 1 92 ? -2.067 7.169 1.661 1.00 95.50 92 LYS A N 1
ATOM 719 C CA . LYS A 1 92 ? -2.747 8.461 1.784 1.00 95.50 92 LYS A CA 1
ATOM 720 C C . LYS A 1 92 ? -4.245 8.352 1.515 1.00 95.50 92 LYS A C 1
ATOM 722 O O . LYS A 1 92 ? -5.053 8.960 2.220 1.00 95.50 92 LYS A O 1
ATOM 727 N N . LYS A 1 93 ? -4.646 7.610 0.480 1.00 96.69 93 LYS A N 1
ATOM 728 C CA . LYS A 1 93 ? -6.065 7.422 0.152 1.00 96.69 93 LYS A CA 1
ATOM 729 C C . LYS A 1 93 ? -6.791 6.643 1.252 1.00 96.69 93 LYS A C 1
ATOM 731 O O . LYS A 1 93 ? -7.883 7.045 1.647 1.00 96.69 93 LYS A O 1
ATOM 736 N N . LEU A 1 94 ? -6.180 5.566 1.741 1.00 97.44 94 LEU A N 1
ATOM 737 C CA . LEU A 1 94 ? -6.723 4.722 2.804 1.00 97.44 94 LEU A CA 1
ATOM 738 C C . LEU A 1 94 ? -6.900 5.499 4.116 1.00 97.44 94 LEU A C 1
ATOM 740 O O . LEU A 1 94 ? -7.948 5.414 4.753 1.00 97.44 94 LEU A O 1
ATOM 744 N N . LEU A 1 95 ? -5.904 6.292 4.504 1.00 97.69 95 LEU A N 1
ATOM 745 C CA . LEU A 1 95 ? -5.978 7.109 5.711 1.00 97.69 95 LEU A CA 1
ATOM 746 C C . LEU A 1 95 ? -7.000 8.231 5.586 1.00 97.69 95 LEU A C 1
ATOM 748 O O . LEU A 1 95 ? -7.765 8.456 6.516 1.00 97.69 95 LEU A O 1
ATOM 752 N N . ASN A 1 96 ? -7.087 8.899 4.436 1.00 97.38 96 ASN A N 1
ATOM 753 C CA . ASN A 1 96 ? -8.129 9.901 4.215 1.00 97.38 96 ASN A CA 1
ATOM 754 C C . ASN A 1 96 ? -9.542 9.303 4.323 1.00 97.38 96 ASN A C 1
ATOM 756 O O . ASN A 1 96 ? -10.439 9.936 4.888 1.00 97.38 96 ASN A O 1
ATOM 760 N N . GLU A 1 97 ? -9.746 8.079 3.828 1.00 97.56 97 GLU A N 1
ATOM 761 C CA . GLU A 1 97 ? -10.992 7.331 4.024 1.00 97.56 97 GLU A CA 1
ATOM 762 C C . GLU A 1 97 ? -11.249 7.070 5.516 1.00 97.56 97 GLU A C 1
ATOM 764 O O . GLU A 1 97 ? -12.327 7.387 6.019 1.00 97.56 97 GLU A O 1
ATOM 769 N N . PHE A 1 98 ? -10.236 6.595 6.244 1.00 98.19 98 PHE A N 1
ATOM 770 C CA . PHE A 1 98 ? -10.322 6.336 7.681 1.00 98.19 98 PHE A CA 1
ATOM 771 C C . PHE A 1 98 ? -10.690 7.595 8.482 1.00 98.19 98 PHE A C 1
ATOM 773 O O . PHE A 1 98 ? -11.624 7.579 9.283 1.00 98.19 98 PHE A O 1
ATOM 780 N N . LEU A 1 99 ? -9.994 8.708 8.232 1.00 96.06 99 LEU A N 1
ATOM 781 C CA . LEU A 1 99 ? -10.228 10.004 8.874 1.00 96.06 99 LEU A CA 1
ATOM 782 C C . LEU A 1 99 ? -11.640 10.528 8.586 1.00 96.06 99 LEU A C 1
ATOM 784 O O . LEU A 1 99 ? -12.315 11.045 9.478 1.00 96.06 99 LEU A O 1
ATOM 788 N N . THR A 1 100 ? -12.102 10.368 7.344 1.00 96.75 100 THR A N 1
ATOM 789 C CA . THR A 1 100 ? -13.444 10.785 6.925 1.00 96.75 100 THR A CA 1
ATOM 790 C C . THR A 1 100 ? -14.528 9.992 7.650 1.00 96.75 100 THR A C 1
ATOM 792 O O . THR A 1 100 ? -15.513 10.579 8.105 1.00 96.75 100 THR A O 1
ATOM 795 N N . GLU A 1 101 ? -14.361 8.675 7.769 1.00 96.44 101 GLU A N 1
ATOM 796 C CA . GLU A 1 101 ? -15.283 7.825 8.520 1.00 96.44 101 GLU A CA 1
ATOM 797 C C . GLU A 1 101 ? -15.252 8.163 10.014 1.00 96.44 101 GLU A C 1
ATOM 799 O O . GLU A 1 101 ? -16.310 8.307 10.627 1.00 96.44 101 GLU A O 1
ATOM 804 N N . ALA A 1 102 ? -14.071 8.394 10.595 1.00 95.94 102 ALA A N 1
ATOM 805 C CA . ALA A 1 102 ? -13.936 8.763 12.003 1.00 95.94 102 ALA A CA 1
ATOM 806 C C . ALA A 1 102 ? -14.676 10.073 12.317 1.00 95.94 102 ALA A C 1
ATOM 808 O O . ALA A 1 102 ? -15.440 10.141 13.280 1.00 95.94 102 ALA A O 1
ATOM 809 N N . ALA A 1 103 ? -14.527 11.090 11.461 1.00 95.31 103 ALA A N 1
ATOM 810 C CA . ALA A 1 103 ? -15.176 12.391 11.625 1.00 95.31 103 ALA A CA 1
ATOM 811 C C . ALA A 1 103 ? -16.714 12.324 11.563 1.00 95.31 103 ALA A C 1
ATOM 813 O O . ALA A 1 103 ? -17.396 13.161 12.155 1.00 95.31 103 ALA A O 1
ATOM 814 N N . LYS A 1 104 ? -17.274 11.339 10.852 1.00 95.56 104 LYS A N 1
ATOM 815 C CA . LYS A 1 104 ? -18.726 11.157 10.690 1.00 95.56 104 LYS A CA 1
ATOM 816 C C . LYS A 1 104 ? -19.330 10.158 11.684 1.00 95.56 104 LYS A C 1
ATOM 818 O O . LYS A 1 104 ? -20.538 9.929 11.631 1.00 95.56 104 LYS A O 1
ATOM 823 N N . GLY A 1 105 ? -18.522 9.543 12.554 1.00 91.69 105 GLY A N 1
ATOM 824 C CA . GLY A 1 105 ? -18.961 8.416 13.389 1.00 91.69 105 GLY A CA 1
ATOM 825 C C . GLY A 1 105 ? -19.351 7.191 12.551 1.00 91.69 105 GLY A C 1
ATOM 826 O O . GLY A 1 105 ? -20.367 6.543 12.808 1.00 91.69 105 GLY A O 1
ATOM 827 N N . GLY A 1 106 ? -18.596 6.955 11.479 1.00 92.94 106 GLY A N 1
ATOM 828 C CA . GLY A 1 106 ? -18.799 5.907 10.489 1.00 92.94 106 GLY A CA 1
ATOM 829 C C . GLY A 1 106 ? -18.262 4.539 10.912 1.00 92.94 106 GLY A C 1
ATOM 830 O O . GLY A 1 106 ? -18.192 4.210 12.095 1.00 92.94 106 GLY A O 1
ATOM 831 N N . LEU A 1 107 ? -17.908 3.710 9.930 1.00 95.94 107 LEU A N 1
ATOM 832 C CA . LEU A 1 107 ? -17.494 2.315 10.132 1.00 95.94 107 LEU A CA 1
ATOM 833 C C . LEU A 1 107 ? -16.003 2.183 10.456 1.00 95.94 107 LEU A C 1
ATOM 835 O O . LEU A 1 107 ? -15.283 1.411 9.824 1.00 95.94 107 LEU A O 1
ATOM 839 N N . VAL A 1 108 ? -15.537 2.916 11.463 1.00 97.75 108 VAL A N 1
ATOM 840 C CA . VAL A 1 10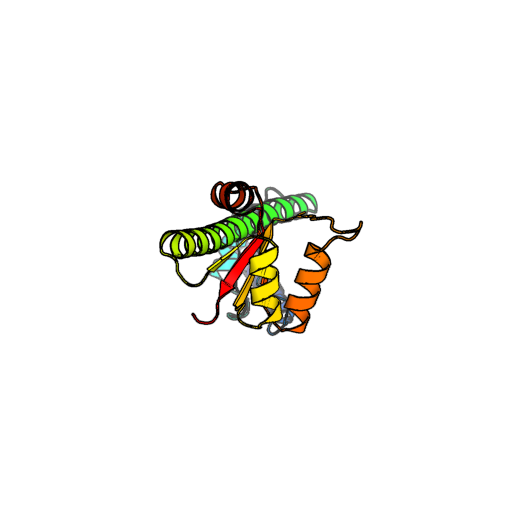8 ? -14.160 2.824 11.956 1.00 97.75 108 VAL A CA 1
ATOM 841 C C . VAL A 1 108 ? -14.107 2.830 13.477 1.00 97.75 108 VAL A C 1
ATOM 843 O O . VAL A 1 108 ? -14.995 3.346 14.149 1.00 97.75 108 VAL A O 1
ATOM 846 N N . SER A 1 109 ? -13.045 2.251 14.023 1.00 97.44 109 SER A N 1
ATOM 847 C CA . SER A 1 109 ? -12.741 2.273 15.453 1.00 97.44 109 SER A CA 1
ATOM 848 C C . SER A 1 109 ? -11.234 2.408 15.653 1.00 97.44 109 SER A C 1
ATOM 850 O O . SER A 1 109 ? -10.459 1.985 14.801 1.00 97.44 109 SER A O 1
ATOM 852 N N . TRP A 1 110 ? -10.796 3.001 16.760 1.00 97.00 110 TRP A N 1
ATOM 853 C CA . TRP A 1 110 ? -9.381 3.292 17.015 1.00 97.00 110 TRP A CA 1
ATOM 854 C C . TRP A 1 110 ? -9.020 3.225 18.491 1.00 97.00 110 TRP A C 1
ATOM 856 O O . TRP A 1 110 ? -9.892 3.226 19.365 1.00 97.00 110 TRP A O 1
ATOM 866 N N . GLY A 1 111 ? -7.713 3.185 18.749 1.00 95.69 111 GLY A N 1
ATOM 867 C CA . GLY A 1 111 ? -7.153 2.992 20.080 1.00 95.69 111 GLY A CA 1
ATOM 868 C C . GLY A 1 111 ? -7.179 1.526 20.516 1.00 95.69 111 GLY A C 1
ATOM 869 O O . GLY A 1 111 ? -8.028 0.740 20.093 1.00 95.69 111 GLY A O 1
ATOM 870 N N . LEU A 1 112 ? -6.228 1.157 21.377 1.00 95.38 112 LEU A N 1
ATOM 871 C CA . LEU A 1 112 ? -5.938 -0.235 21.731 1.00 95.38 112 LEU A CA 1
ATOM 872 C C . LEU A 1 112 ? -7.158 -1.027 22.214 1.00 95.38 112 LEU A C 1
ATOM 874 O O . LEU A 1 112 ? -7.417 -2.110 21.696 1.00 95.38 112 LEU A O 1
ATOM 878 N N . GLU A 1 113 ? -7.905 -0.503 23.188 1.00 95.31 113 GLU A N 1
ATOM 879 C CA . GLU A 1 113 ? -9.051 -1.213 23.773 1.00 95.31 113 GLU A CA 1
ATOM 880 C C . GLU A 1 113 ? -10.146 -1.470 22.731 1.00 95.31 113 GLU A C 1
ATOM 882 O O . GLU A 1 113 ? -10.551 -2.612 22.514 1.00 95.31 113 GLU A O 1
ATOM 887 N N . ASN A 1 114 ? -10.571 -0.423 22.018 1.00 96.25 114 ASN A N 1
ATOM 888 C CA . ASN A 1 114 ? -11.646 -0.557 21.041 1.00 96.25 114 ASN A CA 1
ATOM 889 C C . ASN A 1 114 ? -11.221 -1.461 19.879 1.00 96.25 114 ASN A C 1
ATOM 891 O O . ASN A 1 114 ? -11.979 -2.331 19.462 1.00 96.25 114 ASN A O 1
ATOM 895 N N . VAL A 1 115 ? -10.001 -1.290 19.358 1.00 97.19 115 VAL A N 1
ATOM 896 C CA . VAL A 1 115 ? -9.481 -2.131 18.272 1.00 97.19 115 VAL A CA 1
ATOM 897 C C . VAL A 1 115 ? -9.425 -3.597 18.704 1.00 97.19 115 VAL A C 1
ATOM 899 O O . VAL A 1 115 ? -9.927 -4.458 17.981 1.00 97.19 115 VAL A O 1
ATOM 902 N N . ARG A 1 116 ? -8.899 -3.887 19.900 1.00 96.19 116 ARG A N 1
ATOM 903 C CA . ARG A 1 116 ? -8.870 -5.243 20.462 1.00 96.19 116 ARG A CA 1
ATOM 904 C C . ARG A 1 116 ? -10.271 -5.840 20.556 1.00 96.19 116 ARG A C 1
ATOM 906 O O . ARG A 1 116 ? -10.468 -6.979 20.140 1.00 96.19 116 ARG A O 1
ATOM 913 N N . GLN A 1 117 ? -11.260 -5.076 21.015 1.00 96.31 117 GLN A N 1
ATOM 914 C CA . GLN A 1 117 ? -12.650 -5.530 21.061 1.00 96.31 117 GLN A CA 1
ATOM 915 C C . GLN A 1 117 ? -13.217 -5.821 19.660 1.00 96.31 117 GLN A C 1
ATOM 917 O O . GLN A 1 117 ? -13.915 -6.821 19.466 1.00 96.31 117 GLN A O 1
ATOM 922 N N . MET A 1 118 ? -12.934 -4.973 18.669 1.00 96.44 118 MET A N 1
ATOM 923 C CA . MET A 1 118 ? -13.436 -5.141 17.298 1.00 96.44 118 MET A CA 1
ATOM 924 C C . MET A 1 118 ? -12.801 -6.334 16.578 1.00 96.44 118 MET A C 1
ATOM 926 O O . MET A 1 118 ? -13.493 -7.030 15.828 1.00 96.44 118 MET A O 1
ATOM 930 N N . VAL A 1 119 ? -11.520 -6.608 16.836 1.00 95.38 119 VAL A N 1
ATOM 931 C CA . VAL A 1 119 ? -10.839 -7.822 16.361 1.00 95.38 119 VAL A CA 1
ATOM 932 C C . VAL A 1 119 ? -11.388 -9.054 17.086 1.00 95.38 119 VAL A C 1
ATOM 934 O O . VAL A 1 119 ? -11.835 -9.995 16.439 1.00 95.38 119 VAL A O 1
ATOM 937 N N . ALA A 1 120 ? -11.485 -9.041 18.419 1.00 93.94 120 ALA A N 1
ATOM 938 C CA . ALA A 1 120 ? -12.011 -10.173 19.191 1.00 93.94 120 ALA A CA 1
ATOM 939 C C . ALA A 1 120 ? -13.455 -10.550 18.803 1.00 93.94 120 ALA A C 1
ATOM 941 O O . ALA A 1 120 ? -13.803 -11.728 18.736 1.00 93.94 120 ALA A O 1
ATOM 942 N N . SER A 1 121 ? -14.292 -9.554 18.501 1.00 92.69 121 SER A N 1
ATOM 943 C CA . SER A 1 121 ? -15.686 -9.748 18.080 1.00 92.69 121 SER A CA 1
ATOM 944 C C . SER A 1 121 ? -15.869 -10.018 16.580 1.00 92.69 121 SER A C 1
ATOM 946 O O . SER A 1 121 ? -17.008 -10.115 16.124 1.00 92.69 121 SER A O 1
ATOM 948 N N . ARG A 1 122 ? -14.783 -10.151 15.800 1.00 89.44 122 ARG A N 1
ATOM 949 C CA . ARG A 1 122 ? -14.806 -10.367 14.336 1.00 89.44 122 ARG A CA 1
ATOM 950 C C . ARG A 1 122 ? -15.601 -9.311 13.553 1.00 89.44 122 ARG A C 1
ATOM 952 O O . ARG A 1 122 ? -16.112 -9.581 12.464 1.00 89.44 122 ARG A O 1
ATOM 959 N N . LYS A 1 123 ? -15.706 -8.097 14.099 1.00 94.25 123 LYS A N 1
ATOM 960 C CA . LYS A 1 123 ? -16.315 -6.941 13.425 1.00 94.25 123 LYS A CA 1
ATOM 961 C C . LYS A 1 123 ? -15.318 -6.201 12.536 1.00 94.25 123 LYS A C 1
ATOM 963 O O . LYS A 1 123 ? -15.733 -5.515 11.603 1.00 94.25 123 LYS A O 1
ATOM 968 N N . ALA A 1 124 ? -14.021 -6.355 12.800 1.00 95.56 124 ALA A N 1
ATOM 969 C CA . ALA A 1 124 ? -12.958 -5.757 12.006 1.00 95.56 124 ALA A CA 1
ATOM 970 C C . ALA A 1 124 ? -12.921 -6.321 10.568 1.00 95.56 124 ALA A C 1
ATOM 972 O O . ALA A 1 124 ? -12.983 -7.528 10.321 1.00 95.56 124 ALA A O 1
ATOM 973 N N . GLY A 1 125 ? -12.853 -5.416 9.599 1.00 95.62 125 GLY A N 1
ATOM 974 C CA . GLY A 1 125 ? -12.624 -5.693 8.184 1.00 95.62 125 GLY A CA 1
ATOM 975 C C . GLY A 1 125 ? -11.150 -5.567 7.823 1.00 95.62 125 GLY A C 1
ATOM 976 O O . GLY A 1 125 ? -10.596 -6.489 7.232 1.00 95.62 125 GLY A O 1
ATOM 977 N N . LYS A 1 126 ? -10.528 -4.454 8.227 1.00 97.56 126 LYS A N 1
ATOM 978 C CA . LYS A 1 126 ? -9.104 -4.163 8.020 1.00 97.56 126 LYS A CA 1
ATOM 979 C C . LYS A 1 126 ? -8.507 -3.562 9.282 1.00 97.56 126 LYS A C 1
ATOM 981 O O . LYS A 1 126 ? -9.150 -2.703 9.885 1.00 97.56 126 LYS A O 1
ATOM 986 N N . LEU A 1 127 ? -7.307 -3.991 9.652 1.00 98.06 127 LEU A N 1
ATOM 987 C CA . LEU A 1 127 ? -6.514 -3.447 10.750 1.00 98.06 127 LEU A CA 1
ATOM 988 C C . LEU A 1 127 ? -5.425 -2.535 10.182 1.00 98.06 127 LEU A C 1
ATOM 990 O O . LEU A 1 127 ? -4.664 -2.952 9.321 1.00 98.06 127 LEU A O 1
ATOM 994 N N . LEU A 1 128 ? -5.360 -1.304 10.676 1.00 98.25 128 LEU A N 1
ATOM 995 C CA . LEU A 1 128 ? -4.321 -0.323 10.383 1.00 98.25 128 LEU A CA 1
ATOM 996 C C . LEU A 1 128 ? -3.378 -0.229 11.578 1.00 98.25 128 LEU A C 1
ATOM 998 O O . LEU A 1 128 ? -3.832 -0.015 12.709 1.00 98.25 128 LEU A O 1
ATOM 1002 N N . VAL A 1 129 ? -2.081 -0.348 11.320 1.00 98.12 129 VAL A N 1
ATOM 1003 C CA . VAL A 1 129 ? -1.035 -0.270 12.342 1.00 98.12 129 VAL A CA 1
ATOM 1004 C C . VAL A 1 129 ? 0.074 0.645 11.845 1.00 98.12 129 VAL A C 1
ATOM 1006 O O . VAL A 1 129 ? 0.598 0.436 10.756 1.00 98.12 129 VAL A O 1
ATOM 1009 N N . THR A 1 130 ? 0.457 1.648 12.629 1.00 98.06 130 THR A N 1
ATOM 1010 C CA . THR A 1 130 ? 1.653 2.437 12.321 1.00 98.06 130 THR A CA 1
ATOM 1011 C C . THR A 1 130 ? 2.895 1.545 12.356 1.00 98.06 130 THR A C 1
ATOM 1013 O O . THR A 1 130 ? 3.049 0.709 13.249 1.00 98.06 130 THR A O 1
ATOM 1016 N N . GLU A 1 131 ? 3.782 1.707 11.382 1.00 96.00 131 GLU A N 1
ATOM 1017 C CA . GLU A 1 131 ? 5.048 0.980 11.322 1.00 96.00 131 GLU A CA 1
ATOM 1018 C C . GLU A 1 131 ? 5.885 1.196 12.587 1.00 96.00 131 GLU A C 1
ATOM 1020 O O . GLU A 1 131 ? 5.982 2.299 13.120 1.00 96.00 131 GLU A O 1
ATOM 1025 N N . GLY A 1 132 ? 6.470 0.116 13.110 1.00 94.81 132 GLY A N 1
ATOM 1026 C CA . GLY A 1 132 ? 7.253 0.173 14.348 1.00 94.81 132 GLY A CA 1
ATOM 1027 C C . GLY A 1 132 ? 6.437 0.473 15.612 1.00 94.81 132 GLY A C 1
ATOM 1028 O O . GLY A 1 132 ? 7.025 0.720 16.664 1.00 94.81 132 GLY A O 1
ATOM 1029 N N . LEU A 1 133 ? 5.099 0.452 15.552 1.00 96.19 133 LEU A N 1
ATOM 1030 C CA . LEU A 1 133 ? 4.270 0.652 16.734 1.00 96.19 133 LEU A CA 1
ATOM 1031 C C . LEU A 1 133 ? 4.448 -0.492 17.737 1.00 96.19 133 LEU A C 1
ATOM 1033 O O . LEU A 1 133 ? 4.060 -1.635 17.491 1.00 96.19 133 LEU A O 1
ATOM 1037 N N . GLU A 1 134 ? 4.937 -0.144 18.922 1.00 95.12 134 GLU A N 1
ATOM 1038 C CA . GLU A 1 134 ? 4.982 -1.034 20.074 1.00 95.12 134 GLU A CA 1
ATOM 1039 C C . GLU A 1 134 ? 4.165 -0.451 21.224 1.00 95.12 134 GLU A C 1
ATOM 1041 O O . GLU A 1 134 ? 4.303 0.720 21.586 1.00 95.12 134 GLU A O 1
ATOM 1046 N N . ILE A 1 135 ? 3.308 -1.282 21.813 1.00 93.94 135 ILE A N 1
ATOM 1047 C CA . ILE A 1 135 ? 2.616 -0.967 23.061 1.00 93.94 135 ILE A CA 1
ATOM 1048 C C . ILE A 1 135 ? 2.907 -2.112 24.020 1.00 93.94 135 ILE A C 1
ATOM 1050 O O . ILE A 1 135 ? 2.656 -3.272 23.694 1.00 93.94 135 ILE A O 1
ATOM 1054 N N . LEU A 1 136 ? 3.474 -1.790 25.181 1.00 94.56 136 LEU A N 1
ATOM 1055 C CA . LEU A 1 136 ? 3.871 -2.780 26.174 1.00 94.56 136 LEU A CA 1
ATOM 1056 C C . LEU A 1 136 ? 2.824 -2.871 27.286 1.00 94.56 136 LEU A C 1
ATOM 1058 O O . LEU A 1 136 ? 2.621 -1.910 28.023 1.00 94.56 136 LEU A O 1
ATOM 1062 N N . GLU A 1 137 ? 2.222 -4.048 27.446 1.00 92.81 137 GLU A N 1
ATOM 1063 C CA . GLU A 1 137 ? 1.427 -4.409 28.625 1.00 92.81 137 GLU A CA 1
ATOM 1064 C C . GLU A 1 137 ? 2.088 -5.616 29.294 1.00 92.81 137 GLU A C 1
ATOM 1066 O O . GLU A 1 137 ? 2.410 -6.603 28.633 1.00 92.81 137 GLU A O 1
ATOM 1071 N N . GLU A 1 138 ? 2.367 -5.517 30.597 1.00 92.00 138 GLU A N 1
ATOM 1072 C CA . GLU A 1 138 ? 3.041 -6.576 31.372 1.00 92.00 138 GLU A CA 1
ATOM 1073 C C . GLU A 1 138 ? 4.360 -7.075 30.735 1.00 92.00 138 GLU A C 1
ATOM 1075 O O . GLU A 1 138 ? 4.719 -8.250 30.816 1.00 92.00 138 GLU A O 1
ATOM 1080 N N . GLY A 1 139 ? 5.091 -6.172 30.070 1.00 90.06 139 GLY A N 1
ATOM 1081 C CA . GLY A 1 139 ? 6.354 -6.482 29.393 1.00 90.06 139 GLY A CA 1
ATOM 1082 C C . GLY A 1 139 ? 6.208 -7.191 28.041 1.00 90.06 139 GLY A C 1
ATOM 1083 O O . GLY A 1 139 ? 7.209 -7.652 27.497 1.00 90.06 139 GLY A O 1
ATOM 1084 N N . LYS A 1 140 ? 4.995 -7.284 27.483 1.00 91.44 140 LYS A N 1
ATOM 1085 C CA . LYS A 1 140 ? 4.725 -7.900 26.177 1.00 91.44 140 LYS A CA 1
ATOM 1086 C C . LYS A 1 140 ? 4.210 -6.870 25.180 1.00 91.44 140 LYS A C 1
ATOM 1088 O O . LYS A 1 140 ? 3.387 -6.030 25.531 1.00 91.44 140 LYS A O 1
ATOM 1093 N N . ASN A 1 141 ? 4.650 -6.980 23.926 1.00 94.06 141 ASN A N 1
ATOM 1094 C CA . ASN A 1 141 ? 4.118 -6.162 22.841 1.00 94.06 141 ASN A CA 1
ATOM 1095 C C . ASN A 1 141 ? 2.719 -6.656 22.442 1.00 94.06 141 ASN A C 1
ATOM 1097 O O . ASN A 1 141 ? 2.567 -7.681 21.772 1.00 94.06 141 ASN A O 1
ATOM 1101 N N . VAL A 1 142 ? 1.687 -5.924 22.860 1.00 94.94 142 VAL A N 1
ATOM 1102 C CA . VAL A 1 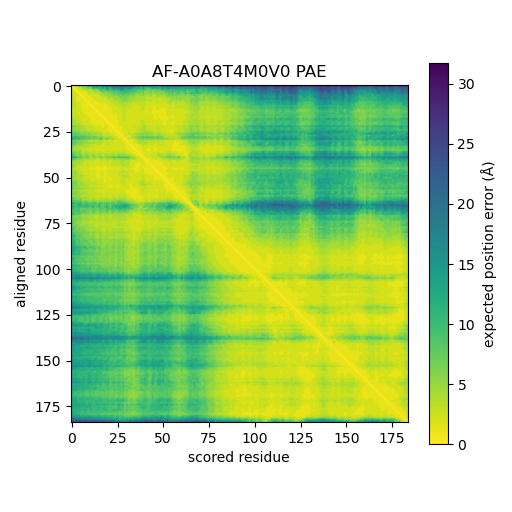142 ? 0.291 -6.291 22.580 1.00 94.94 142 VAL A CA 1
ATOM 1103 C C . VAL A 1 142 ? -0.097 -6.075 21.124 1.00 94.94 142 VAL A C 1
ATOM 1105 O O . VAL A 1 142 ? -0.996 -6.749 20.626 1.00 94.94 142 VAL A O 1
ATOM 1108 N N . VAL A 1 143 ? 0.608 -5.192 20.415 1.00 96.00 143 VAL A N 1
ATOM 1109 C CA . VAL A 1 143 ? 0.375 -4.927 18.991 1.00 96.00 143 VAL A CA 1
ATOM 1110 C C . VAL A 1 143 ? 0.729 -6.164 18.171 1.00 96.00 143 VAL A C 1
ATOM 1112 O O . VAL A 1 143 ? -0.056 -6.582 17.325 1.00 96.00 143 VAL A O 1
ATOM 1115 N N . SER A 1 144 ? 1.847 -6.826 18.482 1.00 95.44 144 SER A N 1
ATOM 1116 C CA . SER A 1 144 ? 2.251 -8.076 17.823 1.00 95.44 144 SER A CA 1
ATOM 1117 C C . SER A 1 144 ? 1.229 -9.200 18.022 1.00 95.44 144 SER A C 1
ATOM 1119 O O . SER A 1 144 ? 0.928 -9.950 17.091 1.00 95.44 144 SER A O 1
ATOM 1121 N N . HIS A 1 145 ? 0.657 -9.303 19.227 1.00 93.94 145 HIS A N 1
ATOM 1122 C CA . HIS A 1 145 ? -0.401 -10.274 19.502 1.00 93.94 145 HIS A CA 1
ATOM 1123 C C . HIS A 1 145 ? -1.672 -9.967 18.702 1.00 93.94 145 HIS A C 1
ATOM 1125 O O . HIS A 1 145 ? -2.250 -10.866 18.095 1.00 93.94 145 HIS A O 1
ATOM 1131 N N . LEU A 1 146 ? -2.072 -8.696 18.652 1.00 95.38 146 LEU A N 1
ATOM 1132 C CA . LEU A 1 146 ? -3.241 -8.240 17.908 1.00 95.38 146 LEU A CA 1
ATOM 1133 C C . LEU A 1 146 ? -3.106 -8.486 16.396 1.00 95.38 146 LEU A C 1
ATOM 1135 O O . LEU A 1 146 ? -4.069 -8.918 15.767 1.00 95.38 146 LEU A O 1
ATOM 1139 N N . ILE A 1 147 ? -1.920 -8.250 15.824 1.00 96.88 147 ILE A N 1
ATOM 1140 C CA . ILE A 1 147 ? -1.616 -8.555 14.416 1.00 96.88 147 ILE A CA 1
ATOM 1141 C C . ILE A 1 147 ? -1.795 -10.053 14.155 1.00 96.88 147 ILE A C 1
ATOM 1143 O O . ILE A 1 147 ? -2.533 -10.425 13.248 1.00 96.88 147 ILE A O 1
ATOM 1147 N N . SER A 1 148 ? -1.213 -10.904 15.005 1.00 95.75 148 SER A N 1
ATOM 1148 C CA . SER A 1 148 ? -1.332 -12.365 14.872 1.00 95.75 148 SER A CA 1
ATOM 1149 C C . SER A 1 148 ? -2.800 -12.815 14.914 1.00 95.75 148 SER A C 1
ATOM 1151 O O . SER A 1 148 ? -3.247 -13.602 14.083 1.00 95.75 148 SER A O 1
ATOM 1153 N N . GLN A 1 149 ? -3.590 -12.257 15.839 1.00 95.38 149 GLN A N 1
ATOM 1154 C CA . GLN A 1 149 ? -5.026 -12.535 15.933 1.00 95.38 149 GLN A CA 1
ATOM 1155 C C . GLN A 1 149 ? -5.804 -12.071 14.696 1.00 95.38 149 GLN A C 1
ATOM 1157 O O . GLN A 1 149 ? -6.740 -12.748 14.268 1.00 95.38 149 GLN A O 1
ATOM 1162 N N . ALA A 1 150 ? -5.456 -10.914 14.132 1.00 95.81 150 ALA A N 1
ATOM 1163 C CA . ALA A 1 150 ? -6.081 -10.409 12.917 1.00 95.81 150 ALA A CA 1
ATOM 1164 C C . ALA A 1 150 ? -5.797 -11.341 11.725 1.00 95.81 150 ALA A C 1
ATOM 1166 O O . ALA A 1 150 ? -6.731 -11.740 11.026 1.00 95.81 150 ALA A O 1
ATOM 1167 N N . GLU A 1 151 ? -4.547 -11.769 11.550 1.00 94.44 151 GLU A N 1
ATOM 1168 C CA . GLU A 1 151 ? -4.138 -12.701 10.493 1.00 94.44 151 GLU A CA 1
ATOM 1169 C C . GLU A 1 151 ? -4.841 -14.063 10.612 1.00 94.44 151 GLU A C 1
ATOM 1171 O O . GLU A 1 151 ? -5.406 -14.553 9.630 1.00 94.44 151 GLU A O 1
ATOM 1176 N N . GLU A 1 152 ? -4.908 -14.642 11.819 1.00 95.50 152 GLU A N 1
ATOM 1177 C CA . GLU A 1 152 ? -5.643 -15.891 12.093 1.00 95.50 152 GLU A CA 1
ATOM 1178 C C . GLU A 1 152 ? -7.127 -15.799 11.707 1.00 95.50 152 GLU A C 1
ATOM 1180 O O . GLU A 1 152 ? -7.747 -16.778 11.284 1.00 95.50 152 GLU A O 1
ATOM 1185 N N . GLN A 1 153 ? -7.713 -14.608 11.828 1.00 94.38 153 GLN A N 1
ATOM 1186 C CA . GLN A 1 153 ? -9.103 -14.336 11.472 1.00 94.38 153 GLN A CA 1
ATOM 1187 C C . GLN A 1 153 ? -9.290 -13.903 10.013 1.00 94.38 153 GLN A C 1
ATOM 1189 O O . GLN A 1 153 ? -10.407 -13.547 9.620 1.00 94.38 153 GLN A O 1
ATOM 1194 N N . SER A 1 154 ? -8.227 -13.945 9.200 1.00 93.88 154 SER A N 1
ATOM 1195 C CA . SER A 1 154 ? -8.228 -13.447 7.819 1.00 93.88 154 SER A CA 1
ATOM 1196 C C . SER A 1 154 ? -8.680 -11.982 7.725 1.00 93.88 154 SER A C 1
ATOM 1198 O O . SER A 1 154 ? -9.396 -11.595 6.799 1.00 93.88 154 SER A O 1
ATOM 1200 N N . ILE A 1 155 ? -8.315 -11.174 8.722 1.00 95.88 155 ILE A N 1
ATOM 1201 C CA . ILE A 1 155 ? -8.437 -9.718 8.688 1.00 95.88 155 ILE A CA 1
ATOM 1202 C C . ILE A 1 155 ? -7.183 -9.186 7.998 1.00 95.88 155 ILE A C 1
ATOM 1204 O O . ILE A 1 155 ? -6.065 -9.536 8.363 1.00 95.88 155 ILE A O 1
ATOM 1208 N N . GLU A 1 156 ? -7.380 -8.344 6.990 1.00 95.00 156 GLU A N 1
ATOM 1209 C CA . GLU A 1 156 ? -6.282 -7.682 6.291 1.00 95.00 156 GLU A CA 1
ATOM 1210 C C . GLU A 1 156 ? -5.564 -6.729 7.257 1.00 95.00 156 GLU A C 1
ATOM 1212 O O . GLU A 1 156 ? -6.198 -5.834 7.822 1.00 95.00 156 GLU A O 1
ATOM 1217 N N . VAL A 1 157 ? -4.259 -6.926 7.454 1.00 96.88 157 VAL A N 1
ATOM 1218 C CA . VAL A 1 157 ? -3.401 -6.033 8.243 1.00 96.88 157 VAL A CA 1
ATOM 1219 C C . VAL A 1 157 ? -2.630 -5.132 7.287 1.00 96.88 157 VAL A C 1
ATOM 1221 O O . VAL A 1 157 ? -1.950 -5.614 6.384 1.00 96.88 157 VAL A O 1
ATOM 1224 N N . ILE A 1 158 ? -2.754 -3.823 7.483 1.00 96.56 158 ILE A N 1
ATOM 1225 C CA . ILE A 1 158 ? -2.106 -2.793 6.680 1.00 96.56 158 ILE A CA 1
ATOM 1226 C C . ILE A 1 158 ? -1.210 -1.968 7.594 1.00 96.56 158 ILE A C 1
ATOM 1228 O O . ILE A 1 158 ? -1.671 -1.381 8.577 1.00 96.56 158 ILE A O 1
ATOM 1232 N N . PHE A 1 159 ? 0.069 -1.926 7.242 1.00 96.50 159 PHE A N 1
ATOM 1233 C CA . PHE A 1 159 ? 1.034 -1.049 7.881 1.00 96.50 159 PHE 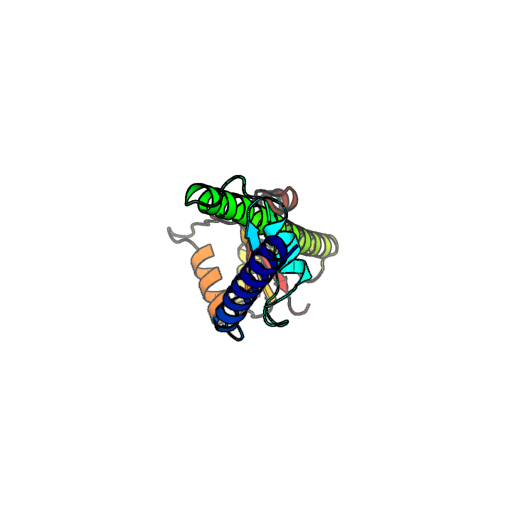A CA 1
ATOM 1234 C C . PHE A 1 159 ? 0.989 0.338 7.249 1.00 96.50 159 PHE A C 1
ATOM 1236 O O . PHE A 1 159 ? 0.732 0.478 6.053 1.00 96.50 159 PHE A O 1
ATOM 1243 N N . VAL A 1 160 ? 1.171 1.348 8.087 1.00 96.50 160 VAL A N 1
ATOM 1244 C CA . VAL A 1 160 ? 1.065 2.758 7.726 1.00 96.50 160 VAL A CA 1
ATOM 1245 C C . VAL A 1 160 ? 2.336 3.467 8.172 1.00 96.50 160 VAL A C 1
ATOM 1247 O O . VAL A 1 160 ? 2.681 3.426 9.355 1.00 96.50 160 VAL A O 1
ATOM 1250 N N . SER A 1 161 ? 3.004 4.139 7.245 1.00 94.44 161 SER A N 1
ATOM 1251 C CA . SER A 1 161 ? 4.187 4.945 7.521 1.00 94.44 161 SER A CA 1
ATOM 1252 C C . SER A 1 161 ? 3.828 6.278 8.196 1.00 94.44 161 SER A C 1
ATOM 1254 O O . SER A 1 161 ? 2.695 6.757 8.150 1.00 94.44 161 SER A O 1
ATOM 1256 N N . GLU A 1 162 ? 4.816 6.923 8.817 1.00 94.94 162 GLU A N 1
ATOM 1257 C CA . GLU A 1 162 ? 4.699 8.306 9.313 1.00 94.94 162 GLU A CA 1
ATOM 1258 C C . GLU A 1 162 ? 5.315 9.329 8.332 1.00 94.94 162 GLU A C 1
ATOM 1260 O O . GLU A 1 162 ? 5.569 10.484 8.685 1.00 94.94 162 GLU A O 1
ATOM 1265 N N . GLU A 1 163 ? 5.565 8.920 7.083 1.00 90.69 163 GLU A N 1
ATOM 1266 C CA . GLU A 1 163 ? 6.191 9.764 6.056 1.00 90.69 163 GLU A CA 1
ATOM 1267 C C . GLU A 1 163 ? 5.207 10.765 5.437 1.00 90.69 163 GLU A C 1
ATOM 1269 O O . GLU A 1 163 ? 5.605 11.814 4.923 1.00 90.69 163 GLU A O 1
ATOM 1274 N N . THR A 1 164 ? 3.908 10.470 5.510 1.00 91.31 164 THR A N 1
ATOM 1275 C CA . THR A 1 164 ? 2.838 11.325 4.989 1.00 91.31 164 THR A CA 1
ATOM 1276 C C . THR A 1 164 ? 2.187 12.165 6.100 1.00 91.31 164 THR A C 1
ATOM 1278 O O . THR A 1 164 ? 2.146 11.736 7.257 1.00 91.31 164 THR A O 1
ATOM 1281 N N . PRO A 1 165 ? 1.622 13.355 5.794 1.00 94.81 165 PRO A N 1
ATOM 1282 C CA . PRO A 1 165 ? 0.853 14.132 6.771 1.00 94.81 165 PRO A CA 1
ATOM 1283 C C . PRO A 1 165 ? -0.313 13.341 7.375 1.00 94.81 165 PRO A C 1
ATOM 1285 O O . PRO A 1 165 ? -0.583 13.441 8.571 1.00 94.81 165 PRO A O 1
ATOM 1288 N N . GLU A 1 166 ? -0.992 12.531 6.562 1.00 95.19 166 GLU A N 1
ATOM 1289 C CA . GLU A 1 166 ? -2.055 11.643 7.017 1.00 95.19 166 GLU A CA 1
ATOM 1290 C C . GLU A 1 166 ? -1.533 10.554 7.961 1.00 95.19 166 GLU A C 1
ATOM 1292 O O . GLU A 1 166 ? -2.180 10.284 8.973 1.00 95.19 166 GLU A O 1
ATOM 1297 N N . GLY A 1 167 ? -0.367 9.965 7.677 1.00 96.44 167 GLY A N 1
ATOM 1298 C CA . GLY A 1 167 ? 0.300 8.989 8.543 1.00 96.44 167 GLY A CA 1
ATOM 1299 C C . GLY A 1 167 ? 0.657 9.578 9.905 1.00 96.44 167 GLY A C 1
ATOM 1300 O O . GLY A 1 167 ? 0.312 9.019 10.950 1.00 96.44 167 GLY A O 1
ATOM 1301 N N . GLN A 1 168 ? 1.231 10.784 9.907 1.00 96.94 168 GLN A N 1
ATOM 1302 C CA . GLN A 1 168 ? 1.516 11.545 11.129 1.00 96.94 168 GLN A CA 1
ATOM 1303 C C . GLN A 1 168 ? 0.239 11.871 11.910 1.00 96.94 168 GLN A C 1
ATOM 1305 O O . GLN A 1 168 ? 0.206 11.755 13.136 1.00 96.94 168 GLN A O 1
ATOM 1310 N N . GLN A 1 169 ? -0.842 12.247 11.221 1.00 96.56 169 GLN A N 1
ATOM 1311 C CA . GLN A 1 169 ? -2.132 12.499 11.861 1.00 96.56 169 GLN A CA 1
ATOM 1312 C C . GLN A 1 169 ? -2.731 11.217 12.451 1.00 96.56 169 GLN A C 1
ATOM 1314 O O . GLN A 1 169 ? -3.236 11.238 13.577 1.00 96.56 169 GLN A O 1
ATOM 1319 N N . PHE A 1 170 ? -2.658 10.102 11.720 1.00 97.88 170 PHE A N 1
ATOM 1320 C CA . PHE A 1 170 ? -3.101 8.792 12.182 1.00 97.88 170 PHE A CA 1
ATOM 1321 C C . PHE A 1 170 ? -2.359 8.383 13.458 1.00 97.88 170 PHE A C 1
ATOM 1323 O O . PHE A 1 170 ? -2.987 8.040 14.465 1.00 97.88 170 PHE A O 1
ATOM 1330 N N . ARG A 1 171 ? -1.031 8.529 13.474 1.00 97.06 171 ARG A N 1
ATOM 1331 C CA . ARG A 1 171 ? -0.220 8.290 14.667 1.00 97.06 171 ARG A CA 1
ATOM 1332 C C . ARG A 1 171 ? -0.585 9.227 15.816 1.00 97.06 171 ARG A C 1
ATOM 1334 O O . ARG A 1 171 ? -0.882 8.758 16.914 1.00 97.06 171 ARG A O 1
ATOM 1341 N N . GLY A 1 172 ? -0.576 10.534 15.569 1.00 96.12 172 GLY A N 1
ATOM 1342 C CA . GLY A 1 172 ? -0.706 11.556 16.605 1.00 96.12 172 GLY A CA 1
ATOM 1343 C C . GLY A 1 172 ? -2.099 11.648 17.228 1.00 96.12 172 GLY A C 1
ATOM 1344 O O . GLY A 1 172 ? -2.217 11.854 18.431 1.00 96.12 172 GLY A O 1
ATOM 1345 N N . THR A 1 173 ? -3.161 11.480 16.436 1.00 95.06 173 THR A N 1
ATOM 1346 C CA . THR A 1 173 ? -4.551 11.619 16.914 1.00 95.06 173 THR A CA 1
ATOM 1347 C C . THR A 1 173 ? -5.169 10.284 17.323 1.00 95.06 173 THR A C 1
ATOM 1349 O O . THR A 1 173 ? -5.930 10.229 18.287 1.00 95.06 173 THR A O 1
ATOM 1352 N N . PHE A 1 174 ? -4.839 9.197 16.619 1.00 95.81 174 PHE A N 1
ATOM 1353 C CA . PHE A 1 174 ? -5.477 7.888 16.813 1.00 95.81 174 PHE A CA 1
ATOM 1354 C C . PHE A 1 174 ? -4.556 6.871 17.499 1.00 95.81 174 PHE A C 1
ATOM 1356 O O . PHE A 1 174 ? -4.931 5.713 17.678 1.00 95.81 174 PHE A O 1
ATOM 1363 N N . GLY A 1 175 ? -3.352 7.289 17.902 1.00 95.19 175 GLY A N 1
ATOM 1364 C CA . GLY A 1 175 ? -2.370 6.435 18.568 1.00 95.19 175 GLY A CA 1
ATOM 1365 C C . GLY A 1 175 ? -1.676 5.447 17.628 1.00 95.19 175 GLY A C 1
ATOM 1366 O O . GLY A 1 175 ? -0.942 4.583 18.101 1.00 95.19 175 GLY A O 1
ATOM 1367 N N . GLY A 1 176 ? -1.877 5.569 16.313 1.00 96.38 176 GLY A N 1
ATOM 1368 C CA . GLY A 1 176 ? -1.291 4.674 15.312 1.00 96.38 176 GLY A CA 1
ATOM 1369 C C . GLY A 1 176 ? -1.962 3.304 15.214 1.00 96.38 176 GLY A C 1
ATOM 1370 O O . GLY A 1 176 ? -1.379 2.374 14.664 1.00 96.38 176 GLY A O 1
ATOM 1371 N N . LEU A 1 177 ? -3.172 3.153 15.761 1.00 97.75 177 LEU A N 1
ATOM 1372 C CA . LEU A 1 177 ? -3.918 1.900 15.716 1.00 97.75 177 LEU A CA 1
ATOM 1373 C C . LEU A 1 177 ? -5.397 2.155 15.413 1.00 97.75 177 LEU A C 1
ATOM 1375 O O . LEU A 1 177 ? -6.088 2.859 16.155 1.00 97.75 177 LEU A O 1
ATOM 1379 N N . GLY A 1 178 ? -5.899 1.535 14.348 1.00 97.88 178 GLY A N 1
ATOM 1380 C CA . GLY A 1 178 ? -7.260 1.738 13.861 1.00 97.88 178 GLY A CA 1
ATOM 1381 C C . GLY A 1 178 ? -7.791 0.534 13.101 1.00 97.88 178 GLY A C 1
ATOM 1382 O O . GLY A 1 178 ? -7.031 -0.304 12.637 1.00 97.88 178 GLY A O 1
ATOM 1383 N N . VAL A 1 179 ? -9.108 0.428 12.966 1.00 98.06 179 VAL A N 1
ATOM 1384 C CA . VAL A 1 179 ? -9.770 -0.604 12.164 1.00 98.06 179 VAL A CA 1
ATOM 1385 C C . VAL A 1 179 ? -10.901 -0.011 11.344 1.00 98.06 179 VAL A C 1
ATOM 1387 O O . VAL A 1 179 ? -11.652 0.832 11.834 1.00 98.06 179 VAL A O 1
ATOM 1390 N N . PHE A 1 180 ? -11.071 -0.520 10.128 1.00 98.12 180 PHE A N 1
ATOM 1391 C CA . PHE A 1 180 ? -12.338 -0.432 9.407 1.00 98.12 180 PHE A CA 1
ATOM 1392 C C . PHE A 1 180 ? -13.252 -1.569 9.857 1.00 98.12 180 PHE A C 1
ATOM 1394 O O . PHE A 1 180 ? -12.802 -2.706 10.001 1.00 98.12 180 PHE A O 1
ATOM 1401 N N . LEU A 1 181 ? -14.533 -1.285 10.062 1.00 96.69 181 LEU A N 1
ATOM 1402 C CA . LEU A 1 181 ? -15.545 -2.253 10.480 1.00 96.69 181 LEU A CA 1
ATOM 1403 C C . LEU A 1 181 ? -16.305 -2.798 9.266 1.00 96.69 181 LEU A C 1
ATOM 1405 O O . LEU A 1 181 ? -16.539 -2.089 8.292 1.00 96.69 181 LEU A O 1
ATOM 1409 N N . ARG A 1 182 ? -16.734 -4.063 9.329 1.00 91.38 182 ARG A N 1
ATOM 1410 C CA . ARG A 1 182 ? -17.541 -4.694 8.267 1.00 91.38 182 ARG A CA 1
ATOM 1411 C C . ARG A 1 182 ? -18.998 -4.208 8.268 1.00 91.38 182 ARG A C 1
ATOM 1413 O O . ARG A 1 182 ? -19.648 -4.234 7.228 1.00 91.38 182 ARG A O 1
ATOM 1420 N N . TYR A 1 183 ? -19.520 -3.827 9.433 1.00 85.25 183 TYR A N 1
ATOM 1421 C CA . TYR A 1 183 ? -20.903 -3.394 9.668 1.00 85.25 183 TYR A CA 1
ATOM 1422 C C . TYR A 1 183 ? -21.001 -2.614 10.994 1.00 85.25 183 TYR A C 1
ATOM 1424 O O . TYR A 1 183 ? -20.064 -2.659 11.795 1.00 85.25 183 TYR A O 1
ATOM 1432 N N . LYS A 1 184 ? -22.115 -1.889 11.202 1.00 71.44 184 LYS A N 1
ATOM 1433 C CA . LYS A 1 184 ? -22.410 -1.153 12.450 1.00 71.44 184 LYS A CA 1
ATOM 1434 C C . LYS A 1 184 ? -22.725 -2.112 13.601 1.00 71.44 184 LYS A C 1
ATOM 1436 O O . LYS A 1 184 ? -23.469 -3.086 13.358 1.00 71.44 184 LYS A O 1
#

Foldseek 3Di:
DVVVVVVVVVLVVVLLVVQVVCCVCPPPPPQPADEAEDADCSRVVSVVVNSHDPSHDHQYYDHFPDDDPNSVVNSVVVVVVSVVVVVQVVLVVVLVVQVVQVVVVHQKDFDDPGLLVCLVVVQFQAKWAEPPDADDDPNDGVVVVSVVSCVVSVRHYDYHYCPDPSSVCCCPVRVRIMTGGPHD

pLDDT: mean 93.08, std 4.61, range [71.44, 98.25]

Radius of gyration: 23.1 Å; Cα contacts (8 Å, |Δi|>4): 237; chains: 1; bounding box: 49×31×78 Å

Secondary structure (DSSP, 8-state):
-HHHHHHHHHHHHHHHHHHHHHGGGTT-TT---EEEEESTTHHHHHHHH--S-TTS-EEEEEE-S-SSHHHHHHHHHHHHHHHHHHHHHHHHHHHHHHHHHHHHT-SEEESHHHHHHHHHTT-EEEEEEETT---EETTEEHHHHHHHHHHHTTPEEEEE-SSSHHHHHHHHHHTTEEEEES--